Protein AF-0000000075270280 (afdb_homodimer)

Nearest PDB structures (foldseek):
  6ork-assembly2_B  TM=9.869E-01  e=2.351E-04  Oxalobacter formigenes OXCC13
  6ur7-assembly1_A  TM=9.769E-01  e=3.218E-04  Oxalobacter formigenes
  6orc-assembly1_A  TM=9.939E-01  e=1.071E-03  Oxalobacter formigenes OXCC13
  4bwr-assembly1_A  TM=9.747E-01  e=9.156E-04  Escherichia coli CFT073
  6deh-assembly2_B  TM=8.990E-01  e=8.247E-04  Legionella pneumophila subsp. pneumophila str. Philadelphia 1

Secondary structure (DSSP, 8-state):
---HHHHHHHHHHHHHHTSSS---HHHHHHHHHHHHHTT-HHHHHHHHHHHHHTSSS---HHHHHHHHHHHHHTT----S-GGGGSGGGS--TT-/---HHHHHHHHHHHHHHTSSS---HHHHHHHHHHHHHTT-HHHHHHHHHHHHHTSSS---HHHHHHHHHHHHHTT----S-GGGGSGGGS-----

pLDDT: mean 93.05, std 11.51, range [36.03, 98.81]

Radius of gyration: 21.42 Å; Cα contacts (8 Å, |Δi|>4): 307; chains: 2; bounding box: 30×69×43 Å

Structure (mmCIF, N/CA/C/O backbone):
data_AF-0000000075270280-model_v1
#
loop_
_entity.id
_entity.type
_entity.pdbx_description
1 polymer 'HCP-like protein'
#
loop_
_atom_site.group_PDB
_atom_site.id
_atom_site.type_symbol
_atom_site.label_atom_id
_atom_site.label_alt_id
_atom_site.label_comp_id
_atom_site.label_asym_id
_atom_site.label_entity_id
_atom_site.label_seq_id
_atom_site.pdbx_PDB_ins_code
_atom_site.Cartn_x
_atom_site.Cartn_y
_atom_site.Cartn_z
_atom_site.occupancy
_atom_site.B_iso_or_equiv
_atom_site.auth_seq_id
_atom_site.auth_comp_id
_atom_site.auth_asym_id
_atom_site.auth_atom_id
_atom_site.pdbx_PDB_model_num
ATOM 1 N N . ILE A 1 1 ? -8.234 6.09 -7.691 1 62.53 1 ILE A N 1
ATOM 2 C CA . ILE A 1 1 ? -7.586 5.148 -6.789 1 62.53 1 ILE A CA 1
ATOM 3 C C . ILE A 1 1 ? -7.676 3.736 -7.359 1 62.53 1 ILE A C 1
ATOM 5 O O . ILE A 1 1 ? -8.719 3.338 -7.879 1 62.53 1 ILE A O 1
ATOM 9 N N . ASP A 1 2 ? -6.5 3.074 -7.41 1 84.19 2 ASP A N 1
ATOM 10 C CA . ASP A 1 2 ? -6.512 1.683 -7.852 1 84.19 2 ASP A CA 1
ATOM 11 C C . ASP A 1 2 ? -7.219 0.791 -6.832 1 84.19 2 ASP A C 1
ATOM 13 O O . ASP A 1 2 ? -7.848 1.287 -5.895 1 84.19 2 ASP A O 1
ATOM 17 N N . SER A 1 3 ? -7.277 -0.549 -7.004 1 94.31 3 SER A N 1
ATOM 18 C CA . SER A 1 3 ? -7.848 -1.486 -6.043 1 94.31 3 SER A CA 1
ATOM 19 C C . SER A 1 3 ? -6.906 -1.714 -4.867 1 94.31 3 SER A C 1
ATOM 21 O O . SER A 1 3 ? -5.711 -1.423 -4.957 1 94.31 3 SER A O 1
ATOM 23 N N . LEU A 1 4 ? -7.512 -2.102 -3.857 1 96.88 4 LEU A N 1
ATOM 24 C CA . LEU A 1 4 ? -6.703 -2.477 -2.703 1 96.88 4 LEU A CA 1
ATOM 25 C C . LEU A 1 4 ? -5.656 -3.518 -3.088 1 96.88 4 LEU A C 1
ATOM 27 O O . LEU A 1 4 ? -4.492 -3.408 -2.697 1 96.88 4 LEU A O 1
ATOM 31 N N . ALA A 1 5 ? -6.086 -4.43 -3.861 1 97.06 5 ALA A N 1
ATOM 32 C CA . ALA A 1 5 ? -5.184 -5.488 -4.305 1 97.06 5 ALA A CA 1
ATOM 33 C C . ALA A 1 5 ? -4.004 -4.914 -5.082 1 97.06 5 ALA A C 1
ATOM 35 O O . ALA A 1 5 ? -2.867 -5.367 -4.922 1 97.06 5 ALA A O 1
ATOM 36 N N . CYS A 1 6 ? -4.262 -3.979 -5.871 1 95.94 6 CYS A N 1
ATOM 37 C CA . CYS A 1 6 ? -3.203 -3.352 -6.652 1 95.94 6 CYS A CA 1
ATOM 38 C C . CYS A 1 6 ? -2.221 -2.615 -5.75 1 95.94 6 CYS A C 1
ATOM 40 O O . CYS A 1 6 ? -1.008 -2.691 -5.953 1 95.94 6 CYS A O 1
ATOM 42 N N . SER A 1 7 ? -2.723 -1.909 -4.754 1 96.38 7 SER A N 1
ATOM 43 C CA . SER A 1 7 ? -1.863 -1.191 -3.816 1 96.38 7 SER A CA 1
ATOM 44 C C . SER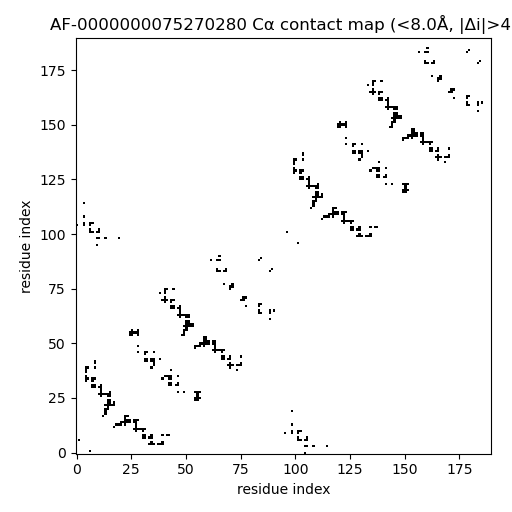 A 1 7 ? -0.991 -2.154 -3.02 1 96.38 7 SER A C 1
ATOM 46 O O . SER A 1 7 ? 0.194 -1.894 -2.801 1 96.38 7 SER A O 1
ATOM 48 N N . ILE A 1 8 ? -1.545 -3.195 -2.635 1 97.38 8 ILE A N 1
ATOM 49 C CA . ILE A 1 8 ? -0.818 -4.203 -1.872 1 97.38 8 ILE A CA 1
ATOM 50 C C . ILE A 1 8 ? 0.251 -4.848 -2.752 1 97.38 8 ILE A C 1
ATOM 52 O O . ILE A 1 8 ? 1.385 -5.055 -2.312 1 97.38 8 ILE A O 1
ATOM 56 N N . TYR A 1 9 ? -0.107 -5.094 -3.959 1 97.75 9 TYR A N 1
ATOM 57 C CA . TYR A 1 9 ? 0.856 -5.668 -4.891 1 97.75 9 TYR A CA 1
ATOM 58 C C . TYR A 1 9 ? 2.049 -4.742 -5.086 1 97.75 9 TYR A C 1
ATOM 60 O O . TYR A 1 9 ? 3.197 -5.191 -5.109 1 97.75 9 TYR A O 1
ATOM 68 N N . GLU A 1 10 ? 1.775 -3.521 -5.168 1 96.5 10 GLU A N 1
ATOM 69 C CA . GLU A 1 10 ? 2.84 -2.537 -5.34 1 96.5 10 GLU A CA 1
ATOM 70 C C . GLU A 1 10 ? 3.791 -2.541 -4.145 1 96.5 10 GLU A C 1
ATOM 72 O O . GLU A 1 10 ? 5.008 -2.439 -4.312 1 96.5 10 GLU A O 1
ATOM 77 N N . LEU A 1 11 ? 3.246 -2.652 -2.998 1 96.69 11 LEU A N 1
ATOM 78 C CA . LEU A 1 11 ? 4.113 -2.762 -1.829 1 96.69 11 LEU A CA 1
ATOM 79 C C . LEU A 1 11 ? 5.055 -3.953 -1.96 1 96.69 11 LEU A C 1
ATOM 81 O O . LEU A 1 11 ? 6.242 -3.85 -1.637 1 96.69 11 LEU A O 1
ATOM 85 N N . GLY A 1 12 ? 4.535 -5.004 -2.428 1 98 12 GLY A N 1
ATOM 86 C CA . GLY A 1 12 ? 5.379 -6.168 -2.654 1 98 12 GLY A CA 1
ATOM 87 C C . GLY A 1 12 ? 6.523 -5.895 -3.613 1 98 12 GLY A C 1
ATOM 88 O O . GLY A 1 12 ? 7.648 -6.348 -3.391 1 98 12 GLY A O 1
ATOM 89 N N . GLU A 1 13 ? 6.242 -5.184 -4.613 1 97.94 13 GLU A N 1
ATOM 90 C CA . GLU A 1 13 ? 7.258 -4.855 -5.609 1 97.94 13 GLU A CA 1
ATOM 91 C C . GLU A 1 13 ? 8.391 -4.035 -4.996 1 97.94 13 GLU A C 1
ATOM 93 O O . GLU A 1 13 ? 9.555 -4.227 -5.336 1 97.94 13 GLU A O 1
ATOM 98 N N . PHE A 1 14 ? 8.078 -3.205 -4.121 1 97.81 14 PHE A N 1
ATOM 99 C CA . PHE A 1 14 ? 9.109 -2.408 -3.467 1 97.81 14 PHE A CA 1
ATOM 100 C C . PHE A 1 14 ? 10.047 -3.295 -2.66 1 97.81 14 PHE A C 1
ATOM 102 O O . PHE A 1 14 ? 11.266 -3.117 -2.699 1 97.81 14 PHE A O 1
ATOM 109 N N . PHE A 1 15 ? 9.516 -4.238 -1.982 1 98.12 15 PHE A N 1
ATOM 110 C CA . PHE A 1 15 ? 10.336 -5.152 -1.2 1 98.12 15 PHE A CA 1
ATOM 111 C C . PHE A 1 15 ? 11.102 -6.105 -2.109 1 98.12 15 PHE A C 1
ATOM 113 O O . PHE A 1 15 ? 12.25 -6.453 -1.827 1 98.12 15 PHE A O 1
ATOM 120 N N . TRP A 1 16 ? 10.445 -6.484 -3.18 1 98.31 16 TRP A N 1
ATOM 121 C CA . TRP A 1 16 ? 11.086 -7.402 -4.117 1 98.31 16 TRP A CA 1
ATOM 122 C C . TRP A 1 16 ? 12.344 -6.781 -4.715 1 98.31 16 TRP A C 1
ATOM 124 O O . TRP A 1 16 ? 13.391 -7.426 -4.777 1 98.31 16 TRP A O 1
ATOM 134 N N . HIS A 1 17 ? 12.242 -5.531 -5.016 1 97.81 17 HIS A N 1
ATOM 135 C CA . HIS A 1 17 ? 13.328 -4.863 -5.738 1 97.81 17 HIS A CA 1
ATOM 136 C C . HIS A 1 17 ? 14.234 -4.094 -4.785 1 97.81 17 HIS A C 1
ATOM 138 O O . HIS A 1 17 ? 15.367 -3.766 -5.133 1 97.81 17 HIS A O 1
ATOM 144 N N . GLY A 1 18 ? 13.695 -3.855 -3.604 1 97.75 18 GLY A N 1
ATOM 145 C CA . GLY A 1 18 ? 14.438 -3.031 -2.668 1 97.75 18 GLY A CA 1
ATOM 146 C C . GLY A 1 18 ? 14.438 -1.559 -3.031 1 97.75 18 GLY A C 1
ATOM 147 O O . GLY A 1 18 ? 15.469 -0.89 -2.947 1 97.75 18 GLY A O 1
ATOM 148 N N . TRP A 1 19 ? 13.344 -1.091 -3.561 1 95.69 19 TRP A N 1
ATOM 149 C CA . TRP A 1 19 ? 13.172 0.318 -3.898 1 95.69 19 TRP A CA 1
ATOM 150 C C . TRP A 1 19 ? 12.633 1.101 -2.705 1 95.69 19 TRP A C 1
ATOM 152 O O . TRP A 1 19 ? 11.508 0.867 -2.258 1 95.69 19 TRP A O 1
ATOM 162 N N . GLU A 1 20 ? 13.305 2.045 -2.104 1 95.12 20 GLU A N 1
ATOM 163 C CA . GLU A 1 20 ? 12.906 2.938 -1.021 1 95.12 20 GLU A CA 1
ATOM 164 C C . GLU A 1 20 ? 12.844 2.197 0.312 1 95.12 20 GLU A C 1
ATOM 166 O O . GLU A 1 20 ? 12.539 2.793 1.347 1 95.12 20 GLU A O 1
ATOM 171 N N . VAL A 1 21 ? 12.953 0.902 0.268 1 96.38 21 VAL A N 1
ATOM 172 C CA . VAL A 1 21 ? 13.039 0.04 1.441 1 96.38 21 VAL A CA 1
ATOM 173 C C . VAL A 1 21 ? 14.109 -1.028 1.222 1 96.38 21 VAL A C 1
ATOM 175 O O . VAL A 1 21 ? 14.484 -1.311 0.083 1 96.38 21 VAL A O 1
ATOM 178 N N . PRO A 1 22 ? 14.711 -1.604 2.344 1 97.44 22 PRO A N 1
ATOM 179 C CA . PRO A 1 22 ? 15.617 -2.732 2.121 1 97.44 22 PRO A CA 1
ATOM 180 C C . PRO A 1 22 ? 14.938 -3.902 1.408 1 97.44 22 PRO A C 1
ATOM 182 O O . PRO A 1 22 ? 13.781 -4.207 1.684 1 97.44 22 PRO A O 1
ATOM 185 N N . LYS A 1 23 ? 15.68 -4.488 0.532 1 98.44 23 LYS A N 1
ATOM 186 C CA . LYS A 1 23 ? 15.164 -5.66 -0.173 1 98.44 23 LYS A CA 1
ATOM 187 C C . LYS A 1 23 ? 14.805 -6.773 0.804 1 98.44 23 LYS A C 1
ATOM 189 O O . LYS A 1 23 ? 15.539 -7.035 1.759 1 98.44 23 LYS A O 1
ATOM 194 N N . SER A 1 24 ? 13.688 -7.328 0.646 1 98.62 24 SER A N 1
ATOM 195 C CA . SER A 1 24 ? 13.219 -8.469 1.423 1 98.62 24 SER A CA 1
ATOM 196 C C . SER A 1 24 ? 12.32 -9.375 0.589 1 98.62 24 SER A C 1
ATOM 198 O O . SER A 1 24 ? 11.141 -9.078 0.4 1 98.62 24 SER A O 1
ATOM 200 N N . VAL A 1 25 ? 12.812 -10.469 0.22 1 98.56 25 VAL A N 1
ATOM 201 C CA . VAL A 1 25 ? 12.07 -11.414 -0.612 1 98.56 25 VAL A CA 1
ATOM 202 C C . VAL A 1 25 ? 10.922 -12.023 0.192 1 98.56 25 VAL A C 1
ATOM 204 O O . VAL A 1 25 ? 9.828 -12.234 -0.336 1 98.56 25 VAL A O 1
ATOM 207 N N . ALA A 1 26 ? 11.18 -12.195 1.389 1 98.31 26 ALA A N 1
ATOM 208 C CA . ALA A 1 26 ? 10.148 -12.758 2.258 1 98.31 26 ALA A CA 1
ATOM 209 C C . ALA A 1 26 ? 8.945 -11.82 2.363 1 98.31 26 ALA A C 1
ATOM 211 O O . ALA A 1 26 ? 7.801 -12.242 2.209 1 98.31 26 ALA A O 1
ATOM 212 N N . MET A 1 27 ? 9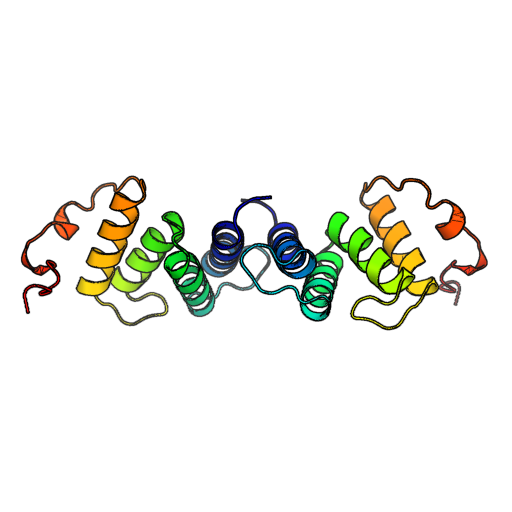.227 -10.578 2.568 1 98.06 27 MET A N 1
ATOM 213 C CA . MET A 1 27 ? 8.141 -9.609 2.666 1 98.06 27 MET A CA 1
ATOM 214 C C . MET A 1 27 ? 7.422 -9.453 1.327 1 98.06 27 MET A C 1
ATOM 216 O O . MET A 1 27 ? 6.195 -9.359 1.282 1 98.06 27 MET A O 1
ATOM 220 N N . ALA A 1 28 ? 8.203 -9.453 0.299 1 98.81 28 ALA A N 1
ATOM 221 C CA . ALA A 1 28 ? 7.613 -9.328 -1.031 1 98.81 28 ALA A CA 1
ATOM 222 C C . ALA A 1 28 ? 6.637 -10.469 -1.31 1 98.81 28 ALA A C 1
ATOM 224 O O . ALA A 1 28 ? 5.504 -10.234 -1.734 1 98.81 28 ALA A O 1
ATOM 225 N N . THR A 1 29 ? 7.062 -11.609 -0.995 1 98.81 29 THR A N 1
ATOM 226 C CA . THR A 1 29 ? 6.242 -12.789 -1.253 1 98.81 29 THR A CA 1
ATOM 227 C C . THR A 1 29 ? 4.977 -12.766 -0.403 1 98.81 29 THR A C 1
ATOM 229 O O . THR A 1 29 ? 3.906 -13.172 -0.863 1 98.81 29 THR A O 1
ATOM 232 N N . TRP A 1 30 ? 5.098 -12.328 0.785 1 98.56 30 TRP A N 1
ATOM 233 C CA . TRP A 1 30 ? 3.928 -12.203 1.648 1 98.56 30 TRP A CA 1
ATOM 234 C C . TRP A 1 30 ? 2.904 -11.25 1.046 1 98.56 30 TRP A C 1
ATOM 236 O O . TRP A 1 30 ? 1.711 -11.555 0.999 1 98.56 30 TRP A O 1
ATOM 246 N N . TYR A 1 31 ? 3.301 -10.117 0.522 1 98.44 31 TYR A N 1
ATOM 247 C CA . TYR A 1 31 ? 2.402 -9.156 -0.108 1 98.44 31 TYR A CA 1
ATOM 248 C C . TYR A 1 31 ? 1.816 -9.727 -1.396 1 98.44 31 TYR A C 1
ATOM 250 O O . TYR A 1 31 ? 0.6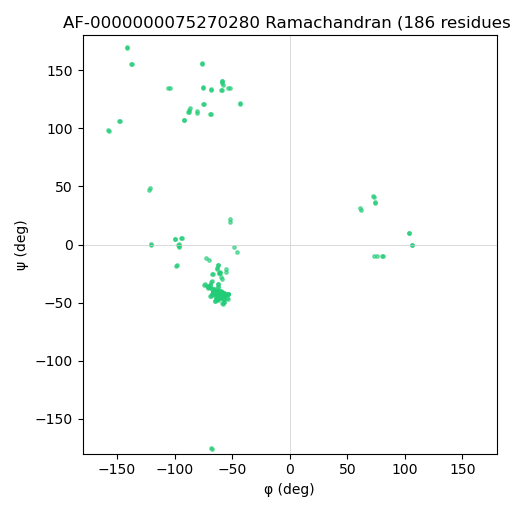36 -9.516 -1.691 1 98.44 31 TYR A O 1
ATOM 258 N N . PHE A 1 32 ? 2.689 -10.391 -2.188 1 98.75 32 PHE A N 1
ATOM 259 C CA . PHE A 1 32 ? 2.184 -11.023 -3.398 1 98.75 32 PHE A CA 1
ATOM 260 C C . PHE A 1 32 ? 1.065 -12.008 -3.07 1 98.75 32 PHE A C 1
ATOM 262 O O . PHE A 1 32 ? 0.059 -12.07 -3.777 1 98.75 32 PHE A O 1
ATOM 269 N N . GLU A 1 33 ? 1.27 -12.766 -2.025 1 98.81 33 GLU A N 1
ATOM 270 C CA . GLU A 1 33 ? 0.252 -13.734 -1.63 1 98.81 33 GLU A CA 1
ATOM 271 C C . GLU A 1 33 ? -1.051 -13.039 -1.244 1 98.81 33 GLU A C 1
ATOM 273 O O . GLU A 1 33 ? -2.131 -13.461 -1.663 1 98.81 33 GLU A O 1
ATOM 278 N N . LEU A 1 34 ? -0.901 -12.047 -0.443 1 98.31 34 LEU A N 1
ATOM 279 C CA . LEU A 1 34 ? -2.076 -11.297 -0.006 1 98.31 34 LEU A CA 1
ATOM 280 C C . LEU A 1 34 ? -2.826 -10.719 -1.2 1 98.31 34 LEU A C 1
ATOM 282 O O . LEU A 1 34 ? -4.039 -10.891 -1.32 1 98.31 34 LEU A O 1
ATOM 286 N N . ALA A 1 35 ? -2.115 -10.031 -2.078 1 98.31 35 ALA A N 1
ATOM 287 C CA . ALA A 1 35 ? -2.73 -9.43 -3.258 1 98.31 35 ALA A CA 1
ATOM 288 C C . ALA A 1 35 ? -3.299 -10.5 -4.188 1 98.31 35 ALA A C 1
ATOM 290 O O . ALA A 1 35 ? -4.344 -10.297 -4.812 1 98.31 35 ALA A O 1
ATOM 291 N N . SER A 1 36 ? -2.586 -11.531 -4.316 1 98.44 36 SER A N 1
ATOM 292 C CA . SER A 1 36 ? -3.062 -12.664 -5.109 1 98.44 36 SER A CA 1
ATOM 293 C C . SER A 1 36 ? -4.398 -13.18 -4.59 1 98.44 36 SER A C 1
ATOM 295 O O . SER A 1 36 ? -5.332 -13.391 -5.367 1 98.44 36 SER A O 1
ATOM 297 N N . ASN A 1 37 ? -4.504 -13.367 -3.293 1 98 37 ASN A N 1
ATOM 298 C CA . ASN A 1 37 ? -5.73 -13.859 -2.67 1 98 37 ASN A CA 1
ATOM 299 C C . ASN A 1 37 ? -6.895 -12.898 -2.891 1 98 37 ASN A C 1
ATOM 301 O O . ASN A 1 37 ? -8.055 -13.312 -2.877 1 98 37 ASN A O 1
ATOM 305 N N . MET A 1 38 ? -6.535 -11.727 -3.242 1 96.69 38 MET A N 1
ATOM 306 C CA . MET A 1 38 ? -7.551 -10.711 -3.508 1 96.69 38 MET A CA 1
ATOM 307 C C . MET A 1 38 ? -7.859 -10.625 -5 1 96.69 38 MET A C 1
ATOM 309 O O . MET A 1 38 ? -8.609 -9.75 -5.434 1 96.69 38 MET A O 1
ATOM 313 N N . GLY A 1 39 ? -7.195 -11.398 -5.828 1 96.25 39 GLY A N 1
ATOM 314 C CA . GLY A 1 39 ? -7.574 -11.539 -7.227 1 96.25 39 GLY A CA 1
ATOM 315 C C . GLY A 1 39 ? -6.68 -10.758 -8.164 1 96.25 39 GLY A C 1
ATOM 316 O O . GLY A 1 39 ? -7.016 -10.57 -9.336 1 96.25 39 GLY A O 1
ATOM 317 N N . ASN A 1 40 ? -5.602 -10.227 -7.707 1 97.81 40 ASN A N 1
ATOM 318 C CA . ASN A 1 40 ? -4.688 -9.477 -8.562 1 97.81 40 ASN A CA 1
ATOM 319 C C . ASN A 1 40 ? -3.873 -10.414 -9.461 1 97.81 40 ASN A C 1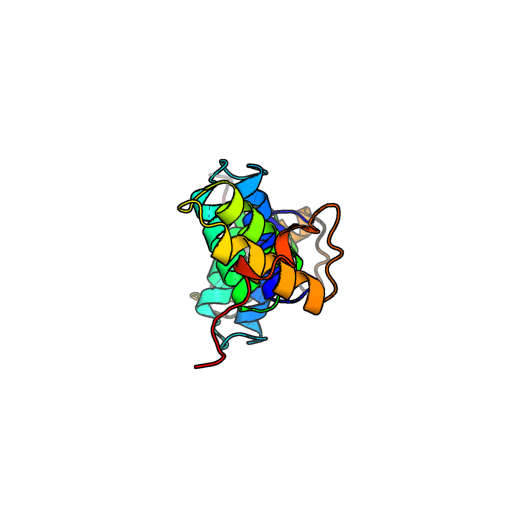
ATOM 321 O O . ASN A 1 40 ? -3.033 -11.172 -8.969 1 97.81 40 ASN A O 1
ATOM 325 N N . PRO A 1 41 ? -3.992 -10.227 -10.719 1 97.56 41 PRO A N 1
ATOM 326 C CA . PRO A 1 41 ? -3.336 -11.203 -11.594 1 97.56 41 PRO A CA 1
ATOM 327 C C . PRO A 1 41 ? -1.82 -11.031 -11.633 1 97.56 41 PRO A C 1
ATOM 329 O O . PRO A 1 41 ? -1.088 -12.016 -11.789 1 97.56 41 PRO A O 1
ATOM 332 N N . ASN A 1 42 ? -1.36 -9.812 -11.547 1 97.19 42 ASN A N 1
ATOM 333 C CA . ASN A 1 42 ? 0.081 -9.602 -11.477 1 97.19 42 ASN A CA 1
ATOM 334 C C . ASN A 1 42 ? 0.685 -10.297 -10.258 1 97.19 42 ASN A C 1
ATOM 336 O O . ASN A 1 42 ? 1.737 -10.93 -10.359 1 97.19 42 ASN A O 1
ATOM 340 N N . ALA A 1 43 ? -0.026 -10.172 -9.195 1 98.38 43 ALA A N 1
ATOM 341 C CA . ALA A 1 43 ? 0.435 -10.812 -7.961 1 98.38 43 ALA A CA 1
ATOM 342 C C . ALA A 1 43 ? 0.418 -12.328 -8.094 1 98.38 43 ALA A C 1
ATOM 344 O O . ALA A 1 43 ? 1.33 -13.008 -7.621 1 98.38 43 ALA A O 1
ATOM 345 N N . MET A 1 44 ? -0.645 -12.844 -8.68 1 98.19 44 MET A N 1
ATOM 346 C CA . MET A 1 44 ? -0.705 -14.281 -8.938 1 98.19 44 MET A CA 1
ATOM 347 C C . MET A 1 44 ? 0.521 -14.75 -9.711 1 98.19 44 MET A C 1
ATOM 349 O O . MET A 1 44 ? 1.152 -15.742 -9.344 1 98.19 44 MET A O 1
ATOM 353 N N . ASN A 1 45 ? 0.83 -14.023 -10.719 1 97.56 45 ASN A N 1
ATOM 354 C CA . ASN A 1 45 ? 1.978 -14.367 -11.547 1 97.56 45 ASN A CA 1
ATOM 355 C C . ASN A 1 45 ? 3.281 -14.312 -10.758 1 97.56 45 ASN A C 1
ATOM 357 O O . ASN A 1 45 ? 4.082 -15.25 -10.805 1 97.56 45 ASN A O 1
ATOM 361 N N . ASP A 1 46 ? 3.496 -13.289 -10.023 1 98.06 46 ASP A N 1
ATOM 362 C CA . ASP A 1 46 ? 4.754 -13.117 -9.297 1 98.06 46 ASP A CA 1
ATOM 363 C C . ASP A 1 46 ? 4.863 -14.109 -8.148 1 98.06 46 ASP A C 1
ATOM 365 O O . ASP A 1 46 ? 5.957 -14.594 -7.836 1 98.06 46 ASP A O 1
ATOM 369 N N . LEU A 1 47 ? 3.752 -14.383 -7.5 1 98.5 47 LEU A N 1
ATOM 370 C CA . LEU A 1 47 ? 3.762 -15.422 -6.477 1 98.5 47 LEU A CA 1
ATOM 371 C C . LEU A 1 47 ? 4.098 -16.781 -7.078 1 98.5 47 LEU A C 1
ATOM 373 O O . LEU A 1 47 ? 4.832 -17.562 -6.477 1 98.5 47 LEU A O 1
ATOM 377 N N . GLY A 1 48 ? 3.494 -17.031 -8.25 1 97.44 48 GLY A N 1
ATOM 378 C CA . GLY A 1 48 ? 3.881 -18.234 -8.961 1 97.44 48 GLY A CA 1
ATOM 379 C C . GLY A 1 48 ? 5.379 -18.328 -9.188 1 97.44 48 GLY A C 1
ATOM 380 O O . GLY A 1 48 ? 5.973 -19.391 -8.984 1 97.44 48 GLY A O 1
ATOM 381 N N . PHE A 1 49 ? 5.922 -17.266 -9.539 1 97.5 49 PHE A N 1
ATOM 382 C CA . PHE A 1 49 ? 7.363 -17.188 -9.742 1 97.5 49 PHE A CA 1
ATOM 383 C C . PHE A 1 49 ? 8.109 -17.516 -8.453 1 97.5 49 PHE A C 1
ATOM 385 O O . PHE A 1 49 ? 9.109 -18.25 -8.484 1 97.5 49 PHE A O 1
ATOM 392 N N . CYS A 1 50 ? 7.645 -17.062 -7.406 1 98.44 50 CYS A N 1
ATOM 393 C CA . CYS A 1 50 ? 8.273 -17.344 -6.121 1 98.44 50 CYS A CA 1
ATOM 394 C C . CYS A 1 50 ? 8.227 -18.828 -5.805 1 98.44 50 CYS A C 1
ATOM 396 O O . CYS A 1 50 ? 9.234 -19.406 -5.387 1 98.44 50 CYS A O 1
ATOM 398 N N . PHE A 1 51 ? 7.137 -19.469 -6.039 1 98.31 51 PHE A N 1
ATOM 399 C CA . PHE A 1 51 ? 7.02 -20.906 -5.809 1 98.31 51 PHE A CA 1
ATOM 400 C C . PHE A 1 51 ? 7.887 -21.688 -6.789 1 98.31 51 PHE A C 1
ATOM 402 O O . PHE A 1 51 ? 8.484 -22.703 -6.426 1 98.31 51 PHE A O 1
ATOM 409 N N . ARG A 1 52 ? 7.918 -21.188 -7.996 1 97.06 52 ARG A N 1
ATOM 410 C CA . ARG A 1 52 ? 8.656 -21.891 -9.047 1 97.06 52 ARG A CA 1
ATOM 411 C C . ARG A 1 52 ? 10.141 -21.969 -8.703 1 97.06 52 ARG A C 1
ATOM 413 O O . ARG A 1 52 ? 10.789 -22.984 -8.961 1 97.06 52 ARG A O 1
ATOM 420 N N . TYR A 1 53 ? 10.586 -20.953 -8.07 1 97.88 53 TYR A N 1
ATOM 421 C CA . TYR A 1 53 ? 12.031 -20.875 -7.887 1 97.88 53 TYR A CA 1
ATOM 422 C C . TYR A 1 53 ? 12.391 -20.844 -6.406 1 97.88 53 TYR A C 1
ATOM 424 O O . TYR A 1 53 ? 13.57 -20.75 -6.047 1 97.88 53 TYR A O 1
ATOM 432 N N . GLY A 1 54 ? 11.469 -20.891 -5.566 1 98.12 54 GLY A N 1
ATOM 433 C CA . GLY A 1 54 ? 11.695 -20.984 -4.133 1 98.12 54 GLY A CA 1
ATOM 434 C C . GLY A 1 54 ? 12.195 -19.688 -3.533 1 98.12 54 GLY A C 1
ATOM 435 O O . GLY A 1 54 ? 13.148 -19.688 -2.754 1 98.12 54 GLY A O 1
ATOM 436 N N . HIS A 1 55 ? 11.68 -18.562 -3.922 1 98.19 55 HIS A N 1
ATOM 437 C CA . HIS A 1 55 ? 12.008 -17.25 -3.367 1 98.19 55 HIS A CA 1
ATOM 438 C C . HIS A 1 55 ? 11.055 -16.875 -2.23 1 98.19 55 HIS A C 1
ATOM 440 O O . HIS A 1 55 ? 9.883 -16.578 -2.467 1 98.19 55 HIS A O 1
ATOM 446 N N . GLY A 1 56 ? 11.43 -16.875 -1.025 1 97.75 56 GLY A N 1
ATOM 447 C CA . GLY A 1 56 ? 10.609 -16.516 0.121 1 97.75 56 GLY A CA 1
ATOM 448 C C . GLY A 1 56 ? 9.688 -17.641 0.566 1 97.75 56 GLY A C 1
ATOM 449 O O . GLY A 1 56 ? 8.992 -17.516 1.576 1 97.75 56 GLY A O 1
ATOM 450 N N . VAL A 1 57 ? 9.664 -18.625 -0.271 1 97.88 57 VAL A N 1
ATOM 451 C CA . VAL A 1 57 ? 8.867 -19.812 0.009 1 97.88 57 VAL A CA 1
ATOM 452 C C . VAL A 1 57 ? 9.617 -21.062 -0.438 1 97.88 57 VAL A C 1
ATOM 454 O O . VAL A 1 57 ? 10.672 -20.969 -1.077 1 97.88 57 VAL A O 1
ATOM 457 N N . THR A 1 58 ? 9.086 -22.203 -0.036 1 97.88 58 THR A N 1
ATOM 458 C CA . THR A 1 58 ? 9.641 -23.453 -0.546 1 97.88 58 THR A CA 1
ATOM 459 C C . THR A 1 58 ? 9.211 -23.688 -1.991 1 97.88 58 THR A C 1
ATOM 461 O O . THR A 1 58 ? 8.055 -23.469 -2.344 1 97.88 58 THR A O 1
ATOM 464 N N . LYS A 1 59 ? 10.188 -24.094 -2.791 1 98.44 59 LYS A N 1
ATOM 465 C CA . LYS A 1 59 ? 9.891 -24.391 -4.188 1 98.44 59 LYS A CA 1
ATOM 466 C C . LYS A 1 59 ? 8.742 -25.391 -4.305 1 98.44 59 LYS A C 1
ATOM 468 O O . LYS A 1 59 ? 8.688 -26.375 -3.562 1 98.44 59 LYS A O 1
ATOM 473 N N . ASP A 1 60 ? 7.836 -25.125 -5.176 1 97.94 60 ASP A N 1
ATOM 474 C CA . ASP A 1 60 ? 6.648 -25.938 -5.398 1 97.94 60 ASP A CA 1
ATOM 475 C C . ASP A 1 60 ? 6.078 -25.703 -6.797 1 97.94 60 ASP A C 1
ATOM 477 O O . ASP A 1 60 ? 5.277 -24.797 -7.004 1 97.94 60 ASP A O 1
ATOM 481 N N . ASP A 1 61 ? 6.41 -26.562 -7.641 1 96.88 61 ASP A N 1
ATOM 482 C CA . ASP A 1 61 ? 6.027 -26.391 -9.039 1 96.88 61 ASP A CA 1
ATOM 483 C C . ASP A 1 61 ? 4.516 -26.531 -9.211 1 96.88 61 ASP A C 1
ATOM 485 O O . ASP A 1 61 ? 3.926 -25.891 -10.078 1 96.88 61 ASP A O 1
ATOM 489 N N . GLN A 1 62 ? 3.908 -27.328 -8.43 1 97.19 62 GLN A N 1
ATOM 490 C CA . GLN A 1 62 ? 2.461 -27.5 -8.516 1 97.19 62 GLN A CA 1
ATOM 491 C C . GLN A 1 62 ? 1.735 -26.203 -8.156 1 97.19 62 GLN A C 1
ATOM 493 O O . GLN A 1 62 ? 0.833 -25.781 -8.883 1 97.19 62 GLN A O 1
ATOM 498 N N . GLN A 1 63 ? 2.152 -25.672 -7.086 1 97.56 63 GLN A N 1
ATOM 499 C CA . GLN A 1 63 ? 1.56 -24.406 -6.676 1 97.56 63 GLN A CA 1
ATOM 500 C C . GLN A 1 63 ? 1.839 -23.312 -7.703 1 97.56 63 GLN A C 1
ATOM 502 O O . GLN A 1 63 ? 0.963 -22.5 -8.008 1 97.56 63 GLN A O 1
ATOM 507 N N . ALA A 1 64 ? 3.027 -23.312 -8.188 1 97.38 64 ALA A N 1
ATOM 508 C CA . ALA A 1 64 ? 3.389 -22.328 -9.203 1 97.38 64 ALA A CA 1
ATOM 509 C C . ALA A 1 64 ? 2.469 -22.422 -10.414 1 97.38 64 ALA A C 1
ATOM 511 O O . ALA A 1 64 ? 1.908 -21.422 -10.859 1 97.38 64 ALA A O 1
ATOM 512 N N . ALA A 1 65 ? 2.311 -23.609 -10.891 1 96.5 65 ALA A N 1
ATOM 513 C CA . ALA A 1 65 ? 1.467 -23.828 -12.062 1 96.5 65 ALA A CA 1
ATOM 514 C C . ALA A 1 65 ? 0.035 -23.375 -11.797 1 96.5 65 ALA A C 1
ATOM 516 O O . ALA A 1 65 ? -0.581 -22.719 -12.641 1 96.5 65 ALA A O 1
ATOM 517 N N . LYS A 1 66 ? -0.484 -23.703 -10.711 1 96.81 66 LYS A N 1
ATOM 518 C CA . LYS A 1 66 ? -1.839 -23.312 -10.336 1 96.81 66 LYS A CA 1
ATOM 519 C C . LYS A 1 66 ? -1.99 -21.797 -10.359 1 96.81 66 LYS A C 1
ATOM 521 O O . LYS A 1 66 ? -2.973 -21.266 -10.883 1 96.81 66 LYS A O 1
ATOM 526 N N . LEU A 1 67 ? -1.018 -21.141 -9.82 1 97.38 67 LEU A N 1
ATOM 527 C CA . LEU A 1 67 ? -1.054 -19.688 -9.742 1 97.38 67 LEU A CA 1
ATOM 528 C C . LEU A 1 67 ? -0.926 -19.062 -11.133 1 97.38 67 LEU A C 1
ATOM 530 O O . LEU A 1 67 ? -1.645 -18.109 -11.461 1 97.38 67 LEU A O 1
ATOM 534 N N . TYR A 1 68 ? -0.023 -19.547 -11.938 1 96.75 68 TYR A N 1
ATOM 535 C CA . TYR A 1 68 ? 0.113 -19.047 -13.305 1 96.75 68 TYR A CA 1
ATOM 536 C C . TYR A 1 68 ? -1.184 -19.234 -14.078 1 96.75 68 TYR A C 1
ATOM 538 O O . TYR A 1 68 ? -1.606 -18.344 -14.812 1 96.75 68 TYR A O 1
ATOM 546 N N . ARG A 1 69 ? -1.802 -20.344 -13.953 1 95.69 69 ARG A N 1
ATOM 547 C CA . ARG A 1 69 ? -3.066 -20.594 -14.633 1 95.69 69 ARG A CA 1
ATOM 548 C C . ARG A 1 69 ? -4.152 -19.641 -14.156 1 95.69 69 ARG A C 1
ATOM 550 O O . ARG A 1 69 ? -4.934 -19.125 -14.953 1 95.69 69 ARG A O 1
ATOM 557 N N . LYS A 1 70 ? -4.211 -19.516 -12.867 1 96.25 70 LYS A N 1
ATOM 558 C CA . LYS A 1 70 ? -5.168 -18.562 -12.312 1 96.25 70 LYS A CA 1
ATOM 559 C C . LYS A 1 70 ? -4.926 -17.156 -12.867 1 96.25 70 LYS A C 1
ATOM 561 O O . LYS A 1 70 ? -5.875 -16.453 -13.203 1 96.25 70 LYS A O 1
ATOM 566 N N . ALA A 1 71 ? -3.668 -16.75 -12.898 1 97.06 71 ALA A N 1
ATOM 567 C CA . ALA A 1 71 ? -3.33 -15.453 -13.461 1 97.06 71 ALA A CA 1
ATOM 568 C C . ALA A 1 71 ? -3.822 -15.328 -14.898 1 97.06 71 ALA A C 1
ATOM 570 O O . ALA A 1 71 ? -4.395 -14.305 -15.281 1 97.06 71 ALA A O 1
ATOM 571 N N . ALA A 1 72 ? -3.652 -16.312 -15.648 1 94.69 72 ALA A N 1
ATOM 572 C CA . ALA A 1 72 ? -4.086 -16.328 -17.047 1 94.69 72 ALA A CA 1
ATOM 573 C C . ALA A 1 72 ? -5.602 -16.188 -17.156 1 94.69 72 ALA A C 1
ATOM 575 O O . ALA A 1 72 ? -6.105 -15.453 -18 1 94.69 72 ALA A O 1
ATOM 576 N N . LYS A 1 73 ? -6.266 -16.906 -16.344 1 94.31 73 LYS A N 1
ATOM 577 C CA . LYS A 1 73 ? -7.727 -16.828 -16.328 1 94.31 73 LYS A CA 1
ATOM 578 C C . LYS A 1 73 ? -8.203 -15.414 -16.016 1 94.31 73 LYS A C 1
ATOM 580 O O . LYS A 1 73 ? -9.266 -15 -16.484 1 94.31 73 LYS A O 1
ATOM 585 N N . HIS A 1 74 ? -7.371 -14.727 -15.297 1 95.62 74 HIS A N 1
ATOM 586 C CA . HIS A 1 74 ? -7.73 -13.367 -14.93 1 95.62 74 HIS A CA 1
ATOM 587 C C . HIS A 1 74 ? -7.16 -12.352 -15.914 1 95.62 74 HIS A C 1
ATOM 589 O O . HIS A 1 74 ? -7.137 -11.156 -15.641 1 95.62 74 HIS A O 1
ATOM 595 N N . GLY A 1 75 ? -6.504 -12.82 -17.047 1 91.25 75 GLY A N 1
ATOM 596 C CA . GLY A 1 75 ? -6.152 -11.953 -18.156 1 91.25 75 GLY A CA 1
ATOM 597 C C . GLY A 1 75 ? -4.664 -11.648 -18.219 1 91.25 75 GLY A C 1
ATOM 598 O O . GLY A 1 75 ? -4.234 -10.82 -19.031 1 91.25 75 GLY A O 1
ATOM 599 N N . PHE A 1 76 ? -4.023 -12.195 -17.297 1 93.44 76 PHE A N 1
ATOM 600 C CA . PHE A 1 76 ? -2.578 -12.008 -17.359 1 93.44 76 PHE A CA 1
ATOM 601 C C . PHE A 1 76 ? -1.994 -12.758 -18.562 1 93.44 76 PHE A C 1
ATOM 603 O O . PHE A 1 76 ? -2.277 -13.938 -18.75 1 93.44 76 PHE A O 1
ATOM 610 N N . SER A 1 77 ? -1.172 -12.102 -19.266 1 89.75 77 SER A N 1
ATOM 611 C CA . SER A 1 77 ? -0.539 -12.734 -20.422 1 89.75 77 SER A CA 1
ATOM 612 C C . SER A 1 77 ? 0.64 -13.602 -20 1 89.75 77 SER A C 1
ATOM 614 O O . SER A 1 77 ? 1.593 -13.109 -19.391 1 89.75 77 SER A O 1
ATOM 616 N N . LEU A 1 78 ? 0.408 -14.883 -20.25 1 82 78 LEU A N 1
ATOM 617 C CA . LEU A 1 78 ? 1.47 -15.828 -19.906 1 82 78 LEU A CA 1
ATOM 618 C C . LEU A 1 78 ? 2.447 -15.969 -21.078 1 82 78 LEU A C 1
ATOM 620 O O . LEU A 1 78 ? 2.031 -16.125 -22.234 1 82 78 LEU A O 1
ATOM 624 N N . GLU A 1 79 ? 3.66 -15.523 -20.844 1 78.38 79 GLU A N 1
ATOM 625 C CA . GLU A 1 79 ? 4.637 -15.797 -21.891 1 78.38 79 GLU A CA 1
ATOM 626 C C . GLU A 1 79 ? 5.578 -16.938 -21.484 1 78.38 79 GLU A C 1
ATOM 628 O O . GLU A 1 79 ? 6.059 -16.969 -20.344 1 78.38 79 GLU A O 1
ATOM 633 N N . ASN A 1 80 ? 5.77 -17.828 -22.438 1 77.38 80 ASN A N 1
ATOM 634 C CA . ASN A 1 80 ? 6.766 -18.891 -22.344 1 77.38 80 ASN A CA 1
ATOM 635 C C . ASN A 1 80 ? 6.484 -19.828 -21.172 1 77.38 80 ASN A C 1
ATOM 637 O O . ASN A 1 80 ? 7.41 -20.359 -20.562 1 77.38 80 ASN A O 1
ATOM 641 N N . ASN A 1 81 ? 5.203 -20.016 -20.781 1 83.69 81 ASN A N 1
ATOM 642 C CA . ASN A 1 81 ? 4.855 -20.891 -19.672 1 83.69 81 ASN A CA 1
ATOM 643 C C . ASN A 1 81 ? 3.904 -22 -20.109 1 83.69 81 ASN A C 1
ATOM 645 O O . ASN A 1 81 ? 2.955 -22.328 -19.391 1 83.69 81 ASN A O 1
ATOM 649 N N . SER A 1 82 ? 4.258 -22.688 -21.234 1 88.38 82 SER A N 1
ATOM 650 C CA . SER A 1 82 ? 3.396 -23.75 -21.734 1 88.38 82 SER A CA 1
ATOM 651 C C . SER A 1 82 ? 3.371 -24.938 -20.766 1 88.38 82 SER A C 1
ATOM 653 O O . SER A 1 82 ? 2.402 -25.703 -20.75 1 88.38 82 SER A O 1
ATOM 655 N N . TRP A 1 83 ? 4.438 -25.016 -20.031 1 92.5 83 TRP A N 1
ATOM 656 C CA . TRP A 1 83 ? 4.578 -26.156 -19.125 1 92.5 83 TRP A CA 1
ATOM 657 C C . TRP A 1 83 ? 3.445 -26.203 -18.109 1 92.5 83 TRP A C 1
ATOM 659 O O . TRP A 1 83 ? 3.102 -27.266 -17.594 1 92.5 83 TRP A O 1
ATOM 669 N N . ILE A 1 84 ? 2.818 -25.109 -17.828 1 93.12 84 ILE A N 1
ATOM 670 C CA . ILE A 1 84 ? 1.846 -25.062 -16.734 1 93.12 84 ILE A CA 1
ATOM 671 C C . ILE A 1 84 ? 0.58 -25.812 -17.141 1 93.12 84 ILE A C 1
ATOM 673 O O . ILE A 1 84 ? -0.26 -26.125 -16.297 1 93.12 84 ILE A O 1
ATOM 677 N N . TRP A 1 85 ? 0.466 -26.156 -18.453 1 91.94 85 TRP A N 1
ATOM 678 C CA . TRP A 1 85 ? -0.74 -26.828 -18.938 1 91.94 85 TRP A CA 1
ATOM 679 C C . TRP A 1 85 ? -0.533 -28.344 -19 1 91.94 85 TRP A C 1
ATOM 681 O O . TRP A 1 85 ? -1.427 -29.078 -19.422 1 91.94 85 TRP A O 1
ATOM 691 N N . ASP A 1 86 ? 0.699 -28.766 -18.609 1 91.94 86 ASP A N 1
ATOM 692 C CA . ASP A 1 86 ? 0.932 -30.203 -18.5 1 91.94 86 ASP A CA 1
ATOM 693 C C . ASP A 1 86 ? -0.035 -30.859 -17.516 1 91.94 86 ASP A C 1
ATOM 695 O O . ASP A 1 86 ? -0.304 -30.297 -16.453 1 91.94 86 ASP A O 1
ATOM 699 N N . SER A 1 87 ? -0.598 -32.031 -17.828 1 91.69 87 SER A N 1
ATOM 700 C CA . SER A 1 87 ? -1.626 -32.719 -17.047 1 91.69 87 SER A CA 1
ATOM 701 C C . SER A 1 87 ? -1.123 -33.062 -15.656 1 91.69 87 SER A C 1
ATOM 703 O O . SER A 1 87 ? -1.919 -33.281 -14.734 1 91.69 87 SER A O 1
ATOM 705 N N . GLN A 1 88 ? 0.13 -33.188 -15.445 1 92.19 88 GLN A N 1
ATOM 706 C CA . GLN A 1 88 ? 0.674 -33.531 -14.133 1 92.19 88 GLN A CA 1
ATOM 707 C C . GLN A 1 88 ? 0.352 -32.438 -13.109 1 92.19 88 GLN A C 1
ATOM 709 O O . GLN A 1 88 ? 0.4 -32.688 -11.898 1 92.19 88 GLN A O 1
ATOM 714 N N . TYR A 1 89 ? 0.042 -31.203 -13.609 1 92.06 89 TYR A N 1
ATOM 715 C CA . TYR A 1 89 ? -0.261 -30.094 -12.703 1 92.06 89 TYR A CA 1
ATOM 716 C C . TYR A 1 89 ? -1.766 -29.891 -12.586 1 92.06 89 TYR A C 1
ATOM 718 O O . TYR A 1 89 ? -2.215 -28.875 -12.031 1 92.06 89 TYR A O 1
ATOM 726 N N . ASP A 1 90 ? -2.539 -30.734 -13.195 1 87.5 90 ASP A N 1
ATOM 727 C CA . ASP A 1 90 ? -3.99 -30.641 -13.047 1 87.5 90 ASP A CA 1
ATOM 728 C C . ASP A 1 90 ? -4.426 -31.016 -11.633 1 87.5 90 ASP A C 1
ATOM 730 O O . ASP A 1 90 ? -3.82 -31.891 -11 1 87.5 90 ASP A O 1
ATOM 734 N N . ASP A 1 91 ? -4.98 -29.953 -10.773 1 71.5 91 ASP A N 1
ATOM 735 C CA . ASP A 1 91 ? -5.539 -30.281 -9.469 1 71.5 91 ASP A CA 1
ATOM 736 C C . ASP A 1 91 ? -6.41 -31.531 -9.539 1 71.5 91 ASP A C 1
ATOM 738 O O . ASP A 1 91 ? -7.078 -31.766 -10.547 1 71.5 91 ASP A O 1
ATOM 742 N N . ASP A 1 92 ? -6.137 -32.531 -8.828 1 55.56 92 ASP A N 1
ATOM 743 C CA . ASP A 1 92 ? -7.125 -33.594 -8.688 1 55.56 92 ASP A CA 1
ATOM 744 C C . ASP A 1 92 ? -8.477 -33.031 -8.258 1 55.56 92 ASP A C 1
ATOM 746 O O . ASP A 1 92 ? -8.898 -33.219 -7.117 1 55.56 92 ASP A O 1
ATOM 750 N N . GLU A 1 93 ? -8.875 -31.953 -8.328 1 50.47 93 GLU A N 1
ATOM 751 C CA . GLU A 1 93 ? -10.25 -31.797 -7.867 1 50.47 93 GLU A CA 1
ATOM 752 C C . GLU A 1 93 ? -11.164 -32.844 -8.484 1 50.47 93 GLU A C 1
ATOM 754 O O . GLU A 1 93 ? -12.391 -32.781 -8.352 1 50.47 93 GLU A O 1
ATOM 759 N N . SER A 1 94 ? -10.867 -33.719 -9.297 1 43.06 94 SER A N 1
ATOM 760 C CA . SER A 1 94 ? -11.914 -34.688 -9.555 1 43.06 94 SER A CA 1
ATOM 761 C C . SER A 1 94 ? -12.398 -35.344 -8.258 1 43.06 94 SER A C 1
ATOM 763 O O . SER A 1 94 ? -13.359 -36.094 -8.266 1 43.06 94 SER A O 1
ATOM 765 N N . GLU A 1 95 ? -11.578 -35.312 -7.152 1 36.12 95 GLU A N 1
ATOM 766 C CA . GLU A 1 95 ? -12.344 -36.031 -6.129 1 36.12 95 GLU A CA 1
ATOM 767 C C . GLU A 1 95 ? -13.383 -35.094 -5.484 1 36.12 95 GLU A C 1
ATOM 769 O O . GLU A 1 95 ? -13.164 -33.906 -5.359 1 36.12 95 GLU A O 1
ATOM 774 N N . ILE B 1 1 ? 5.152 2.359 -11.703 1 62.72 1 ILE B N 1
ATOM 775 C CA . ILE B 1 1 ? 4.906 2.199 -10.273 1 62.72 1 ILE B CA 1
ATOM 776 C C . ILE B 1 1 ? 5.031 3.551 -9.57 1 62.72 1 ILE B C 1
ATOM 778 O O . ILE B 1 1 ? 5.949 4.324 -9.859 1 62.72 1 ILE B O 1
ATOM 782 N N . ASP B 1 2 ? 3.988 3.867 -8.781 1 84.19 2 ASP B N 1
ATOM 783 C CA . ASP B 1 2 ? 4.07 5.098 -7.996 1 84.19 2 ASP B CA 1
ATOM 784 C C . ASP B 1 2 ? 5.129 4.98 -6.902 1 84.19 2 ASP B C 1
ATOM 786 O O . ASP B 1 2 ? 5.926 4.039 -6.898 1 84.19 2 ASP B O 1
ATOM 790 N N . SER B 1 3 ? 5.301 5.977 -5.988 1 94.31 3 SER B N 1
ATOM 791 C CA . SER B 1 3 ? 6.223 5.914 -4.855 1 94.31 3 SER B CA 1
ATOM 792 C C . SER B 1 3 ? 5.664 5.039 -3.738 1 94.31 3 SER B C 1
ATOM 794 O O . SER B 1 3 ? 4.461 4.777 -3.691 1 94.31 3 SER B O 1
ATOM 796 N N . LEU B 1 4 ? 6.555 4.582 -3.02 1 96.88 4 LEU B N 1
ATOM 797 C CA . LEU B 1 4 ? 6.137 3.836 -1.84 1 96.88 4 LEU B CA 1
ATOM 798 C C . LEU B 1 4 ? 5.168 4.656 -0.992 1 96.88 4 LEU B C 1
ATOM 800 O O . LEU B 1 4 ? 4.148 4.137 -0.532 1 96.88 4 LEU B O 1
ATOM 804 N N . ALA B 1 5 ? 5.488 5.883 -0.856 1 97.12 5 ALA B N 1
ATOM 805 C CA . ALA B 1 5 ? 4.645 6.773 -0.068 1 97.12 5 ALA B CA 1
ATOM 806 C C . ALA B 1 5 ? 3.234 6.852 -0.65 1 97.12 5 ALA B C 1
ATOM 808 O O . ALA B 1 5 ? 2.25 6.871 0.092 1 97.12 5 ALA B O 1
ATOM 809 N N . CYS B 1 6 ? 3.156 6.891 -1.899 1 95.94 6 CYS B N 1
ATOM 810 C CA . CYS B 1 6 ? 1.855 6.957 -2.557 1 95.94 6 CYS B CA 1
ATOM 811 C C . CYS B 1 6 ? 1.063 5.672 -2.33 1 95.94 6 CYS B C 1
ATOM 813 O O . CYS B 1 6 ? -0.141 5.719 -2.074 1 95.94 6 CYS B O 1
ATOM 815 N N . SER B 1 7 ? 1.721 4.531 -2.422 1 96.44 7 SER B N 1
ATOM 816 C CA . SER B 1 7 ? 1.059 3.252 -2.191 1 96.44 7 SER B CA 1
ATOM 817 C C . SER B 1 7 ? 0.56 3.139 -0.754 1 96.44 7 SER B C 1
ATOM 819 O O . SER B 1 7 ? -0.549 2.656 -0.512 1 96.44 7 SER B O 1
ATOM 821 N N . ILE B 1 8 ? 1.322 3.572 0.128 1 97.38 8 ILE B N 1
ATOM 822 C CA . ILE B 1 8 ? 0.958 3.535 1.54 1 97.38 8 ILE B CA 1
ATOM 823 C C . ILE B 1 8 ? -0.215 4.477 1.796 1 97.38 8 ILE B C 1
ATOM 825 O O . ILE B 1 8 ? -1.155 4.125 2.514 1 97.38 8 ILE B O 1
ATOM 829 N N . TYR B 1 9 ? -0.166 5.602 1.18 1 97.75 9 TYR B N 1
ATOM 830 C CA . TYR B 1 9 ? -1.261 6.555 1.327 1 97.75 9 TYR B CA 1
ATOM 831 C C . TYR B 1 9 ? -2.57 5.965 0.823 1 97.75 9 TYR B C 1
ATOM 833 O O . TYR B 1 9 ? -3.615 6.117 1.46 1 97.75 9 TYR B O 1
ATOM 841 N N . GLU B 1 10 ? -2.486 5.297 -0.231 1 96.5 10 GLU B N 1
ATOM 842 C CA . GLU B 1 10 ? -3.676 4.668 -0.8 1 96.5 10 GLU B CA 1
ATOM 843 C C . GLU B 1 10 ? -4.266 3.637 0.155 1 96.5 10 GLU B C 1
ATOM 845 O O . GLU B 1 10 ? -5.484 3.545 0.303 1 96.5 10 GLU B O 1
ATOM 850 N N . LEU B 1 11 ? -3.42 2.893 0.765 1 96.62 11 LEU B N 1
ATOM 851 C CA . LEU B 1 11 ? -3.922 1.956 1.765 1 96.62 11 LEU B CA 1
ATOM 852 C C . LEU B 1 11 ? -4.707 2.688 2.85 1 96.62 11 LEU B C 1
ATOM 854 O O . LEU B 1 11 ? -5.762 2.223 3.277 1 96.62 11 LEU B O 1
ATOM 858 N N . GLY B 1 12 ? -4.211 3.775 3.248 1 98.06 12 GLY B N 1
ATOM 859 C CA . GLY B 1 12 ? -4.926 4.574 4.227 1 98.06 12 GLY B CA 1
ATOM 860 C C . GLY B 1 12 ? -6.309 4.988 3.76 1 98.06 12 GLY B C 1
ATOM 861 O O . GLY B 1 12 ? -7.27 4.957 4.535 1 98.06 12 GLY B O 1
ATOM 862 N N . GLU B 1 13 ? -6.398 5.34 2.551 1 97.94 13 GLU B N 1
ATOM 863 C CA . GLU B 1 13 ? -7.676 5.762 1.982 1 97.94 13 GLU B CA 1
ATOM 864 C C . GLU B 1 13 ? -8.695 4.629 2.018 1 97.94 13 GLU B C 1
ATOM 866 O O . GLU B 1 13 ? -9.875 4.859 2.277 1 97.94 13 GLU B O 1
ATOM 871 N N . PHE B 1 14 ? -8.258 3.479 1.813 1 97.75 14 PHE B N 1
ATOM 872 C CA . PHE B 1 14 ? -9.172 2.344 1.862 1 97.75 14 PHE B CA 1
ATOM 873 C C . PHE B 1 14 ? -9.742 2.164 3.266 1 97.75 14 PHE B C 1
ATOM 875 O O . PHE B 1 14 ? -10.938 1.93 3.43 1 97.75 14 PHE B O 1
ATOM 882 N N . PHE B 1 15 ? -8.938 2.303 4.242 1 98.12 15 PHE B N 1
ATOM 883 C CA . PHE B 1 15 ? -9.391 2.178 5.621 1 98.12 15 PHE B CA 1
ATOM 884 C C . PHE B 1 15 ? -10.25 3.375 6.016 1 98.12 15 PHE B C 1
ATOM 886 O O . PHE B 1 15 ? -11.219 3.232 6.758 1 98.12 15 PHE B O 1
ATOM 893 N N . TRP B 1 16 ? -9.867 4.523 5.504 1 98.31 16 TRP B N 1
ATOM 894 C CA . TRP B 1 16 ? -10.609 5.738 5.824 1 98.31 16 TRP B CA 1
ATOM 895 C C . TRP B 1 16 ? -12.047 5.641 5.332 1 98.31 16 TRP B C 1
ATOM 897 O O . TRP B 1 16 ? -12.984 5.961 6.066 1 98.31 16 TRP B O 1
ATOM 907 N N . HIS B 1 17 ? -12.195 5.086 4.18 1 97.81 17 HIS B N 1
ATOM 908 C CA . HIS B 1 17 ? -13.508 5.078 3.535 1 97.81 17 HIS B CA 1
ATOM 909 C C . HIS B 1 17 ? -14.219 3.746 3.748 1 97.81 17 HIS B C 1
ATOM 911 O O . HIS B 1 17 ? -15.438 3.654 3.592 1 97.81 17 HIS B O 1
ATOM 917 N N . GLY B 1 18 ? -13.414 2.766 4.109 1 97.75 18 GLY B N 1
ATOM 918 C CA . GLY B 1 18 ? -13.977 1.432 4.227 1 97.75 18 GLY B CA 1
ATOM 919 C C . GLY B 1 18 ? -14.258 0.779 2.887 1 97.75 18 GLY B C 1
ATOM 920 O O . GLY B 1 18 ? -15.305 0.15 2.701 1 97.75 18 GLY B O 1
ATOM 921 N N . TRP B 1 19 ? -13.414 1.021 1.928 1 95.75 19 TRP B N 1
ATOM 922 C CA . TRP B 1 19 ? -13.516 0.416 0.604 1 95.75 19 TRP B CA 1
ATOM 923 C C . TRP B 1 19 ? -12.781 -0.921 0.561 1 95.75 19 TRP B C 1
ATOM 925 O O . TRP B 1 19 ? -11.555 -0.969 0.689 1 95.75 19 TRP B O 1
ATOM 935 N N . GLU B 1 20 ? -13.383 -2.064 0.396 1 95.25 20 GLU B N 1
ATOM 936 C CA . GLU B 1 20 ? -12.82 -3.404 0.242 1 95.25 20 GLU B CA 1
ATOM 937 C C . GLU B 1 20 ? -12.32 -3.949 1.575 1 95.25 20 GLU B C 1
ATOM 939 O O . GLU B 1 20 ? -11.828 -5.078 1.646 1 95.25 20 GLU B O 1
ATOM 944 N N . VAL B 1 21 ? -12.281 -3.109 2.566 1 96.38 21 VAL B N 1
ATOM 945 C CA . VAL B 1 21 ? -11.938 -3.473 3.938 1 96.38 21 VAL B CA 1
ATOM 946 C C . VAL B 1 21 ? -12.875 -2.766 4.91 1 96.38 21 VAL B C 1
ATOM 948 O O . VAL B 1 21 ? -13.508 -1.765 4.559 1 96.38 21 VAL B O 1
ATOM 951 N N . PRO B 1 22 ? -13.07 -3.334 6.156 1 97.44 22 PRO B N 1
ATOM 952 C CA . PRO B 1 22 ? -13.852 -2.568 7.129 1 97.44 22 PRO B CA 1
ATOM 953 C C . PRO B 1 22 ? -13.25 -1.198 7.426 1 97.44 22 PRO B C 1
ATOM 955 O O . PRO B 1 22 ? -12.023 -1.065 7.512 1 97.44 22 PRO B O 1
ATOM 958 N N . LYS B 1 23 ? -14.125 -0.259 7.559 1 98.38 23 LYS B N 1
ATOM 959 C CA . LYS B 1 23 ? -13.672 1.086 7.902 1 98.38 23 LYS B CA 1
ATOM 960 C C . LYS B 1 23 ? -12.914 1.092 9.227 1 98.38 23 LYS B C 1
ATOM 962 O O . LYS B 1 23 ? -13.336 0.436 10.188 1 98.38 23 LYS B O 1
ATOM 967 N N . SER B 1 24 ? -11.82 1.717 9.273 1 98.56 24 SER B N 1
ATOM 968 C CA . SER B 1 24 ? -11.023 1.908 10.477 1 98.56 24 SER B CA 1
ATOM 969 C C . SER B 1 24 ? -10.266 3.232 10.43 1 98.56 24 SER B C 1
ATOM 971 O O . SER B 1 24 ? -9.219 3.336 9.789 1 98.56 24 SER B O 1
ATOM 973 N N . VAL B 1 25 ? -10.695 4.152 11.172 1 98.56 25 VAL B N 1
ATOM 974 C CA . VAL B 1 25 ? -10.094 5.48 11.195 1 98.56 25 VAL B CA 1
ATOM 975 C C . VAL B 1 25 ? -8.703 5.406 11.828 1 98.56 25 VAL B C 1
ATOM 977 O O . VAL B 1 25 ? -7.773 6.082 11.391 1 98.56 25 VAL B O 1
ATOM 980 N N . ALA B 1 26 ? -8.609 4.566 12.742 1 98.31 26 ALA B N 1
ATOM 981 C CA . ALA B 1 26 ? -7.32 4.395 13.414 1 98.31 26 ALA B CA 1
ATOM 982 C C . ALA B 1 26 ? -6.262 3.875 12.438 1 98.31 26 ALA B C 1
ATOM 984 O O . ALA B 1 26 ? -5.156 4.41 12.375 1 98.31 26 ALA B O 1
ATOM 985 N N . MET B 1 27 ? -6.637 2.889 11.695 1 98.06 27 MET B N 1
ATOM 986 C CA . MET B 1 27 ? -5.699 2.338 10.719 1 98.06 27 MET B CA 1
ATOM 987 C C . MET B 1 27 ? -5.391 3.355 9.625 1 98.06 27 MET B C 1
ATOM 989 O O . MET B 1 27 ? -4.242 3.486 9.195 1 98.06 27 MET B O 1
ATOM 993 N N . ALA B 1 28 ? -6.414 4.043 9.219 1 98.81 28 ALA B N 1
ATOM 994 C CA . ALA B 1 28 ? -6.223 5.051 8.18 1 98.81 28 ALA B CA 1
ATOM 995 C C . ALA B 1 28 ? -5.223 6.113 8.633 1 98.81 28 ALA B C 1
ATOM 997 O O . ALA B 1 28 ? -4.281 6.438 7.898 1 98.81 28 ALA B O 1
ATOM 998 N N . THR B 1 29 ? -5.395 6.551 9.797 1 98.81 29 THR B N 1
ATOM 999 C CA . THR B 1 29 ? -4.535 7.598 10.328 1 98.81 29 THR B CA 1
ATOM 1000 C C . THR B 1 29 ? -3.098 7.102 10.477 1 98.81 29 THR B C 1
ATOM 1002 O O . THR B 1 29 ? -2.148 7.848 10.227 1 98.81 29 THR B O 1
ATOM 1005 N N . TRP B 1 30 ? -2.955 5.895 10.867 1 98.56 30 TRP B N 1
ATOM 1006 C CA . TRP B 1 30 ? -1.622 5.309 10.977 1 98.56 30 TRP B CA 1
ATOM 1007 C C . TRP B 1 30 ? -0.929 5.293 9.617 1 98.56 30 TRP B C 1
ATOM 1009 O O . TRP B 1 30 ? 0.238 5.676 9.5 1 98.56 30 TRP B O 1
ATOM 1019 N N . TYR B 1 31 ? -1.587 4.926 8.547 1 98.44 31 TYR B N 1
ATOM 1020 C CA . TYR B 1 31 ? -1.018 4.914 7.203 1 98.44 31 TYR B CA 1
ATOM 1021 C C . TYR B 1 31 ? -0.73 6.328 6.719 1 98.44 31 TYR B C 1
ATOM 1023 O O . TYR B 1 31 ? 0.294 6.578 6.078 1 98.44 31 TYR B O 1
ATOM 1031 N N . PHE B 1 32 ? -1.692 7.246 7 1 98.75 32 PHE B N 1
ATOM 1032 C CA . PHE B 1 32 ? -1.451 8.633 6.641 1 98.75 32 PHE B CA 1
ATOM 1033 C C . PHE B 1 32 ? -0.17 9.148 7.289 1 98.75 32 PHE B C 1
ATOM 1035 O O . PHE B 1 32 ? 0.612 9.859 6.652 1 98.75 32 PHE B O 1
ATOM 1042 N N . GLU B 1 33 ? 0.011 8.805 8.531 1 98.81 33 GLU B N 1
ATOM 1043 C CA . GLU B 1 33 ? 1.212 9.25 9.234 1 98.81 33 GLU B CA 1
ATOM 1044 C C . GLU B 1 33 ? 2.471 8.68 8.586 1 98.81 33 GLU B C 1
ATOM 1046 O O . GLU B 1 33 ? 3.445 9.406 8.375 1 98.81 33 GLU B O 1
ATOM 1051 N N . LEU B 1 34 ? 2.414 7.422 8.336 1 98.31 34 LEU B N 1
ATOM 1052 C CA . LEU B 1 34 ? 3.559 6.77 7.711 1 98.31 34 LEU B CA 1
ATOM 1053 C C . LEU B 1 34 ? 3.883 7.41 6.367 1 98.31 34 LEU B C 1
ATOM 1055 O O . LEU B 1 34 ? 5.031 7.77 6.105 1 98.31 34 LEU B O 1
ATOM 1059 N N . ALA B 1 35 ? 2.881 7.562 5.52 1 98.38 35 ALA B N 1
ATOM 1060 C CA . ALA B 1 35 ? 3.078 8.164 4.199 1 98.38 35 ALA B CA 1
ATOM 1061 C C . ALA B 1 35 ? 3.506 9.617 4.32 1 98.38 35 ALA B C 1
ATOM 1063 O O . ALA B 1 35 ? 4.312 10.109 3.523 1 98.38 35 ALA B O 1
ATOM 1064 N N . SER B 1 36 ? 2.926 10.281 5.23 1 98.5 36 SER B N 1
ATOM 1065 C CA . SER B 1 36 ? 3.311 11.664 5.5 1 98.5 36 SER B CA 1
ATOM 1066 C C . SER B 1 36 ? 4.793 11.766 5.844 1 98.5 36 SER B C 1
ATOM 1068 O O . SER B 1 36 ? 5.5 12.617 5.301 1 98.5 36 SER B O 1
ATOM 1070 N N . ASN B 1 37 ? 5.262 10.906 6.719 1 98 37 ASN B N 1
ATOM 1071 C CA . ASN B 1 37 ? 6.66 10.898 7.137 1 98 37 ASN B CA 1
ATOM 1072 C C . ASN B 1 37 ? 7.594 10.609 5.961 1 98 37 ASN B C 1
ATOM 1074 O O . ASN B 1 37 ? 8.758 11.008 5.977 1 98 37 ASN B O 1
ATOM 1078 N N . MET B 1 38 ? 7.012 10.086 4.953 1 96.75 38 MET B N 1
ATOM 1079 C CA . MET B 1 38 ? 7.785 9.773 3.754 1 96.75 38 MET B CA 1
ATOM 1080 C C . MET B 1 38 ? 7.672 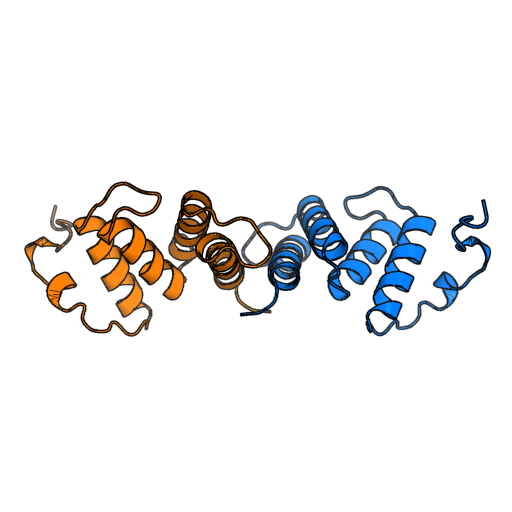10.898 2.73 1 96.75 38 MET B C 1
ATOM 1082 O O . MET B 1 38 ? 8.172 10.781 1.612 1 96.75 38 MET B O 1
ATOM 1086 N N . GLY B 1 39 ? 6.906 11.945 3 1 96.31 39 GLY B N 1
ATOM 1087 C CA . GLY B 1 39 ? 6.914 13.148 2.182 1 96.31 39 GLY B CA 1
ATOM 1088 C C . GLY B 1 39 ? 5.707 13.25 1.266 1 96.31 39 GLY B C 1
ATOM 1089 O O . GLY B 1 39 ? 5.695 14.07 0.341 1 96.31 39 GLY B O 1
ATOM 1090 N N . ASN B 1 40 ? 4.738 12.43 1.421 1 97.81 40 ASN B N 1
ATOM 1091 C CA . ASN B 1 40 ? 3.539 12.492 0.592 1 97.81 40 ASN B CA 1
ATOM 1092 C C . ASN B 1 40 ? 2.639 13.656 0.991 1 97.81 40 ASN B C 1
ATOM 1094 O O . ASN B 1 40 ? 2.064 13.656 2.08 1 97.81 40 ASN B O 1
ATOM 1098 N N . PRO B 1 41 ? 2.396 14.523 0.085 1 97.56 41 PRO B N 1
ATOM 1099 C CA . PRO B 1 41 ? 1.661 15.719 0.492 1 97.56 41 PRO B CA 1
ATOM 1100 C C . PRO B 1 41 ? 0.179 15.445 0.74 1 97.56 41 PRO B C 1
ATOM 1102 O O . PRO B 1 41 ? -0.436 16.094 1.593 1 97.56 41 PRO B O 1
ATOM 1105 N N . ASN B 1 42 ? -0.395 14.547 -0.012 1 97.25 42 ASN B N 1
ATOM 1106 C CA . ASN B 1 42 ? -1.778 14.172 0.257 1 97.25 42 ASN B CA 1
ATOM 1107 C C . ASN B 1 42 ? -1.941 13.602 1.664 1 97.25 42 ASN B C 1
ATOM 1109 O O . ASN B 1 42 ? -2.895 13.945 2.367 1 97.25 42 ASN B O 1
ATOM 1113 N N . ALA B 1 43 ? -0.991 12.805 1.997 1 98.38 43 ALA B N 1
ATOM 1114 C CA . ALA B 1 43 ? -1.021 12.211 3.332 1 98.38 43 ALA B CA 1
ATOM 1115 C C . ALA B 1 43 ? -0.847 13.273 4.41 1 98.38 43 ALA B C 1
ATOM 1117 O O . ALA B 1 43 ? -1.505 13.227 5.453 1 98.38 43 ALA B O 1
ATOM 1118 N N . MET B 1 44 ? 0.072 14.188 4.176 1 98.25 44 MET B N 1
ATOM 1119 C CA . MET B 1 44 ? 0.245 15.297 5.109 1 98.25 44 MET B CA 1
ATOM 1120 C C . MET B 1 44 ? -1.073 16.031 5.336 1 98.25 44 MET B C 1
ATOM 1122 O O . MET B 1 44 ? -1.453 16.297 6.477 1 98.25 44 MET B O 1
ATOM 1126 N N . ASN B 1 45 ? -1.731 16.297 4.266 1 97.62 45 ASN B N 1
ATOM 1127 C CA . ASN B 1 45 ? -3.006 17 4.348 1 97.62 45 ASN B CA 1
ATOM 1128 C C . ASN B 1 45 ? -4.047 16.188 5.113 1 97.62 45 ASN B C 1
ATOM 1130 O O . ASN B 1 45 ? -4.711 16.719 6.012 1 97.62 45 ASN B O 1
ATOM 1134 N N . ASP B 1 46 ? -4.188 14.961 4.828 1 98.06 46 ASP B N 1
ATOM 1135 C CA . ASP B 1 46 ? -5.219 14.148 5.457 1 98.06 46 ASP B CA 1
ATOM 1136 C C . ASP B 1 46 ? -4.891 13.883 6.926 1 98.06 46 ASP B C 1
ATOM 1138 O O . ASP B 1 46 ? -5.793 13.805 7.766 1 98.06 46 ASP B O 1
ATOM 1142 N N . LEU B 1 47 ? -3.623 13.688 7.215 1 98.56 47 LEU B N 1
ATOM 1143 C CA . LEU B 1 47 ? -3.227 13.562 8.609 1 98.56 47 LEU B CA 1
ATOM 1144 C C . LEU B 1 47 ? -3.539 14.836 9.383 1 98.56 47 LEU B C 1
ATOM 1146 O O . LEU B 1 47 ? -3.98 14.781 10.531 1 98.56 47 LEU B O 1
ATOM 1150 N N . GLY B 1 48 ? -3.24 15.969 8.719 1 97.44 48 GLY B N 1
ATOM 1151 C CA . GLY B 1 48 ? -3.648 17.219 9.32 1 97.44 48 GLY B CA 1
ATOM 1152 C C . GLY B 1 48 ? -5.125 17.266 9.664 1 97.44 48 GLY B C 1
ATOM 1153 O O . GLY B 1 48 ? -5.508 17.703 10.75 1 97.44 48 GLY B O 1
ATOM 1154 N N . PHE B 1 49 ? -5.871 16.781 8.781 1 97.56 49 PHE B N 1
ATOM 1155 C CA . PHE B 1 49 ? -7.312 16.703 8.984 1 97.56 49 PHE B CA 1
ATOM 1156 C C . PHE B 1 49 ? -7.641 15.836 10.195 1 97.56 49 PHE B C 1
ATOM 1158 O O . PHE B 1 49 ? -8.508 16.188 11 1 97.56 49 PHE B O 1
ATOM 1165 N N . CYS B 1 50 ? -6.973 14.812 10.328 1 98.44 50 CYS B N 1
ATOM 1166 C CA . CYS B 1 50 ? -7.195 13.922 11.469 1 98.44 50 CYS B CA 1
ATOM 1167 C C . CYS B 1 50 ? -6.887 14.633 12.781 1 98.44 50 CYS B C 1
ATOM 1169 O O . CYS B 1 50 ? -7.664 14.547 13.734 1 98.44 50 CYS B O 1
ATOM 1171 N N . PHE B 1 51 ? -5.82 15.352 12.844 1 98.31 51 PHE B N 1
ATOM 1172 C CA . PHE B 1 51 ? -5.461 16.094 14.047 1 98.31 51 PHE B CA 1
ATOM 1173 C C . PHE B 1 51 ? -6.453 17.234 14.289 1 98.31 51 PHE B C 1
ATOM 1175 O O . PHE B 1 51 ? -6.797 17.516 15.438 1 98.31 51 PHE B O 1
ATOM 1182 N N . ARG B 1 52 ? -6.875 17.844 13.219 1 97.06 52 ARG B N 1
ATOM 1183 C CA . ARG B 1 52 ? -7.773 18.984 13.328 1 97.06 52 ARG B CA 1
ATOM 1184 C C . ARG B 1 52 ? -9.094 18.578 13.977 1 97.06 52 ARG B C 1
ATOM 1186 O O . ARG B 1 52 ? -9.656 19.344 14.773 1 97.06 52 ARG B O 1
ATOM 1193 N N . TYR B 1 53 ? -9.469 17.406 13.695 1 97.81 53 TYR B N 1
ATOM 1194 C CA . TYR B 1 53 ? -10.812 17.016 14.117 1 97.81 53 TYR B CA 1
ATOM 1195 C C . TYR B 1 53 ? -10.766 15.82 15.055 1 97.81 53 TYR B C 1
ATOM 1197 O O . TYR B 1 53 ? -11.805 15.344 15.516 1 97.81 53 TYR B O 1
ATOM 1205 N N . GLY B 1 54 ? -9.656 15.328 15.344 1 98.12 54 GLY B N 1
ATOM 1206 C CA . GLY B 1 54 ? -9.484 14.258 16.312 1 98.12 54 GLY B CA 1
ATOM 1207 C C . GLY B 1 54 ? -9.969 12.914 15.812 1 98.12 54 GLY B C 1
ATOM 1208 O O . GLY B 1 54 ? -10.664 12.188 16.531 1 98.12 54 GLY B O 1
ATOM 1209 N N . HIS B 1 55 ? -9.719 12.57 14.594 1 98.12 55 HIS B N 1
ATOM 1210 C CA . HIS B 1 55 ? -10.039 11.273 14.016 1 98.12 55 HIS B CA 1
ATOM 1211 C C . HIS B 1 55 ? -8.883 10.297 14.156 1 98.12 55 HIS B C 1
ATOM 1213 O O . HIS B 1 55 ? -7.855 10.445 13.484 1 98.12 55 HIS B O 1
ATOM 1219 N N . GLY B 1 56 ? -8.914 9.336 14.969 1 97.69 56 GLY B N 1
ATOM 1220 C CA . GLY B 1 56 ? -7.871 8.344 15.148 1 97.69 56 GLY B CA 1
ATOM 1221 C C . GLY B 1 56 ? -6.727 8.828 16.031 1 97.69 56 GLY B C 1
ATOM 1222 O O . GLY B 1 56 ? -5.809 8.07 16.328 1 97.69 56 GLY B O 1
ATOM 1223 N N . VAL B 1 57 ? -6.812 10.094 16.281 1 97.81 57 VAL B N 1
ATOM 1224 C CA . VAL B 1 57 ? -5.824 10.734 17.141 1 97.81 57 VAL B CA 1
ATOM 1225 C C . VAL B 1 57 ? -6.508 11.773 18.031 1 97.81 57 VAL B C 1
ATOM 1227 O O . VAL B 1 57 ? -7.695 12.062 17.859 1 97.81 57 VAL B O 1
ATOM 1230 N N . THR B 1 58 ? -5.738 12.258 19 1 97.88 58 THR B N 1
ATOM 1231 C CA . THR B 1 58 ? -6.254 13.367 19.797 1 97.88 58 THR B CA 1
ATOM 1232 C C . THR B 1 58 ? -6.199 14.672 19.016 1 97.88 58 THR B C 1
ATOM 1234 O O . THR B 1 58 ? -5.211 14.953 18.328 1 97.88 58 THR B O 1
ATOM 1237 N N . LYS B 1 59 ? -7.309 15.406 19.094 1 98.44 59 LYS B N 1
ATOM 1238 C CA . LYS B 1 59 ? -7.355 16.703 18.422 1 98.44 59 LYS B CA 1
ATOM 1239 C C . LYS B 1 59 ? -6.164 17.562 18.812 1 98.44 59 LYS B C 1
ATOM 1241 O O . LYS B 1 59 ? -5.797 17.641 19.984 1 98.44 59 LYS B O 1
ATOM 1246 N N . ASP B 1 60 ? -5.551 18.172 17.859 1 97.94 60 ASP B N 1
ATOM 1247 C CA . ASP B 1 60 ? -4.375 19.016 18.047 1 97.94 60 ASP B CA 1
ATOM 1248 C C . ASP B 1 60 ? -4.227 20.016 16.891 1 97.94 60 ASP B C 1
ATOM 1250 O O . ASP B 1 60 ? -3.625 19.703 15.859 1 97.94 60 ASP B O 1
ATOM 1254 N N . ASP B 1 61 ? -4.664 21.141 17.125 1 96.88 61 ASP B N 1
ATOM 1255 C CA . ASP B 1 61 ? -4.688 22.156 16.062 1 96.88 61 ASP B CA 1
ATOM 1256 C C . ASP B 1 61 ? -3.273 22.578 15.672 1 96.88 61 ASP B C 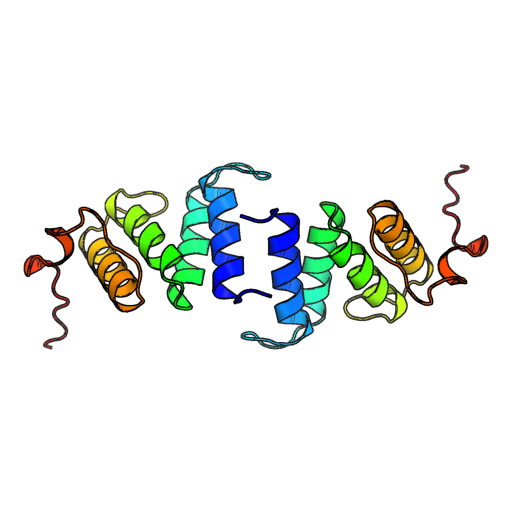1
ATOM 1258 O O . ASP B 1 61 ? -3.02 22.906 14.516 1 96.88 61 ASP B O 1
ATOM 1262 N N . GLN B 1 62 ? -2.367 22.562 16.578 1 97.25 62 GLN B N 1
ATOM 1263 C CA . GLN B 1 62 ? -0.985 22.922 16.281 1 97.25 62 GLN B CA 1
ATOM 1264 C C . GLN B 1 62 ? -0.359 21.922 15.312 1 97.25 62 GLN B C 1
ATOM 1266 O O . GLN B 1 62 ? 0.258 22.312 14.32 1 97.25 62 GLN B O 1
ATOM 1271 N N . GLN B 1 63 ? -0.551 20.719 15.648 1 97.56 63 GLN B N 1
ATOM 1272 C CA . GLN B 1 63 ? -0.035 19.672 14.758 1 97.56 63 GLN B CA 1
ATOM 1273 C C . GLN B 1 63 ? -0.714 19.734 13.391 1 97.56 63 GLN B C 1
ATOM 1275 O O . GLN B 1 63 ? -0.06 19.562 12.359 1 97.56 63 GLN B O 1
ATOM 1280 N N . ALA B 1 64 ? -1.981 19.938 13.43 1 97.38 64 ALA B N 1
ATOM 1281 C CA . ALA B 1 64 ? -2.721 20.047 12.18 1 97.38 64 ALA B CA 1
ATOM 1282 C C . ALA B 1 64 ? -2.152 21.156 11.297 1 97.38 64 ALA B C 1
ATOM 1284 O O . ALA B 1 64 ? -1.864 20.922 10.117 1 97.38 64 ALA B O 1
ATOM 1285 N N . ALA B 1 65 ? -1.979 22.281 11.875 1 96.56 65 ALA B N 1
ATOM 1286 C CA . ALA B 1 65 ? -1.459 23.422 11.125 1 96.56 65 ALA B CA 1
ATOM 1287 C C . ALA B 1 65 ? -0.079 23.125 10.555 1 96.56 65 ALA B C 1
ATOM 1289 O O . ALA B 1 65 ? 0.201 23.438 9.391 1 96.56 65 ALA B O 1
ATOM 1290 N N . LYS B 1 66 ? 0.76 22.578 11.312 1 96.88 66 LYS B N 1
ATOM 1291 C CA . LYS B 1 66 ? 2.102 22.219 10.867 1 96.88 66 LYS B CA 1
ATOM 1292 C C . LYS B 1 66 ? 2.047 21.281 9.656 1 96.88 66 LYS B C 1
ATOM 1294 O O . LYS B 1 66 ? 2.777 21.484 8.688 1 96.88 66 LYS B O 1
ATOM 1299 N N . LEU B 1 67 ? 1.181 20.344 9.734 1 97.38 67 LEU B N 1
ATOM 1300 C CA . LEU B 1 67 ? 1.049 19.359 8.656 1 97.38 67 LEU B CA 1
ATOM 1301 C C . LEU B 1 67 ? 0.477 20 7.398 1 97.38 67 LEU B C 1
ATOM 1303 O O . LEU B 1 67 ? 0.957 19.75 6.293 1 97.38 67 LEU B O 1
ATOM 1307 N N . TYR B 1 68 ? -0.545 20.812 7.551 1 96.81 68 TYR B N 1
ATOM 1308 C CA . TYR B 1 68 ? -1.101 21.531 6.402 1 96.81 68 TYR B CA 1
ATOM 1309 C C . TYR B 1 68 ? -0.046 22.406 5.742 1 96.81 68 TYR B C 1
ATOM 1311 O O . TYR B 1 68 ? 0.053 22.453 4.512 1 96.81 68 TYR B O 1
ATOM 1319 N N . ARG B 1 69 ? 0.714 23.094 6.496 1 95.75 69 ARG B N 1
ATOM 1320 C CA . ARG B 1 69 ? 1.775 23.938 5.957 1 95.75 69 ARG B CA 1
ATOM 1321 C C . ARG B 1 69 ? 2.818 23.109 5.219 1 95.75 69 ARG B C 1
ATOM 1323 O O . ARG B 1 69 ? 3.289 23.5 4.148 1 95.75 69 ARG B O 1
ATOM 1330 N N . LYS B 1 70 ? 3.201 22.047 5.863 1 96.31 70 LYS B N 1
ATOM 1331 C CA . LYS B 1 70 ? 4.141 21.156 5.203 1 96.31 70 LYS B CA 1
ATOM 1332 C C . LYS B 1 70 ? 3.588 20.656 3.869 1 96.31 70 LYS B C 1
ATOM 1334 O O . LYS B 1 70 ? 4.316 20.594 2.877 1 96.31 70 LYS B O 1
ATOM 1339 N N . ALA B 1 71 ? 2.326 20.266 3.883 1 97.19 71 ALA B N 1
ATOM 1340 C CA . ALA B 1 71 ? 1.689 19.812 2.645 1 97.19 71 ALA B CA 1
ATOM 1341 C C . ALA B 1 71 ? 1.761 20.906 1.575 1 97.19 71 ALA B C 1
ATOM 1343 O O . ALA B 1 71 ? 2.078 20.625 0.417 1 97.19 71 ALA B O 1
ATOM 1344 N N . ALA B 1 72 ? 1.516 22.094 1.937 1 94.81 72 ALA B N 1
ATOM 1345 C CA . ALA B 1 72 ? 1.562 23.219 1.011 1 94.81 72 ALA B CA 1
ATOM 1346 C C . ALA B 1 72 ? 2.965 23.406 0.438 1 94.81 72 ALA B C 1
ATOM 1348 O O . ALA B 1 72 ? 3.127 23.656 -0.758 1 94.81 72 ALA B O 1
ATOM 1349 N N . LYS B 1 73 ? 3.902 23.328 1.278 1 94.44 73 LYS B N 1
ATOM 1350 C CA . LYS B 1 73 ? 5.293 23.453 0.855 1 94.44 73 LYS B CA 1
ATOM 1351 C C . LYS B 1 73 ? 5.652 22.391 -0.174 1 94.44 73 LYS B C 1
ATOM 1353 O O . LYS B 1 73 ? 6.492 22.609 -1.046 1 94.44 73 LYS B O 1
ATOM 1358 N N . HIS B 1 74 ? 4.969 21.281 -0.053 1 95.69 74 HIS B N 1
ATOM 1359 C CA . HIS B 1 74 ? 5.246 20.188 -0.97 1 95.69 74 HIS B CA 1
ATOM 1360 C C . HIS B 1 74 ? 4.312 20.219 -2.174 1 95.69 74 HIS B C 1
ATOM 1362 O O . HIS B 1 74 ? 4.211 19.25 -2.92 1 95.69 74 HIS B O 1
ATOM 1368 N N . GLY B 1 75 ? 3.449 21.297 -2.311 1 91.38 75 GLY B N 1
ATOM 1369 C CA . GLY B 1 75 ? 2.709 21.547 -3.537 1 91.38 75 GLY B CA 1
ATOM 1370 C C . GLY B 1 75 ? 1.234 21.203 -3.424 1 91.38 75 GLY B C 1
ATOM 1371 O O . GLY B 1 75 ? 0.509 21.234 -4.422 1 91.38 75 GLY B O 1
ATOM 1372 N N . PHE B 1 76 ? 0.932 20.766 -2.287 1 93.5 76 PHE B N 1
ATOM 1373 C CA . PHE B 1 76 ? -0.49 20.516 -2.092 1 93.5 76 PHE B CA 1
ATOM 1374 C C . PHE B 1 76 ? -1.275 21.812 -2.072 1 93.5 76 PHE B C 1
ATOM 1376 O O . PHE B 1 76 ? -0.914 22.75 -1.359 1 93.5 76 PHE B O 1
ATOM 1383 N N . SER B 1 77 ? -2.322 21.828 -2.789 1 89.75 77 SER B N 1
ATOM 1384 C CA . SER B 1 77 ? -3.162 23.016 -2.814 1 89.75 77 SER B CA 1
ATOM 1385 C C . SER B 1 77 ? -4.086 23.078 -1.603 1 89.75 77 SER B C 1
ATOM 1387 O O . SER B 1 77 ? -4.91 22.188 -1.405 1 89.75 77 SER B O 1
ATOM 1389 N N . LEU B 1 78 ? -3.777 24.078 -0.795 1 83.25 78 LEU B N 1
ATOM 1390 C CA . LEU B 1 78 ? -4.602 24.266 0.393 1 83.25 78 LEU B CA 1
ATOM 1391 C C . LEU B 1 78 ? -5.82 25.125 0.079 1 83.25 78 LEU B C 1
ATOM 1393 O O . LEU B 1 78 ? -5.703 26.141 -0.605 1 83.25 78 LEU B O 1
ATOM 1397 N N . GLU B 1 79 ? -6.977 24.531 0.243 1 78.88 79 GLU B N 1
ATOM 1398 C CA . GLU B 1 79 ? -8.156 25.375 0.095 1 78.88 79 GLU B CA 1
ATOM 1399 C C . GLU B 1 79 ? -8.781 25.688 1.45 1 78.88 79 GLU B C 1
ATOM 1401 O O . GLU B 1 79 ? -8.93 24.812 2.293 1 78.88 79 GLU B O 1
ATOM 1406 N N . ASN B 1 80 ? -9.117 26.938 1.62 1 77.81 80 ASN B N 1
ATOM 1407 C CA . ASN B 1 80 ? -9.891 27.438 2.746 1 77.81 80 ASN B CA 1
ATOM 1408 C C . ASN B 1 80 ? -9.188 27.188 4.074 1 77.81 80 ASN B C 1
ATOM 1410 O O . ASN B 1 80 ? -9.836 26.922 5.09 1 77.81 80 ASN B O 1
ATOM 1414 N N . ASN B 1 81 ? -7.836 27.188 4.094 1 83.94 81 ASN B N 1
ATOM 1415 C CA . ASN B 1 81 ? -7.086 26.938 5.32 1 83.94 81 ASN B CA 1
ATOM 1416 C C . ASN B 1 81 ? -6.152 28.094 5.66 1 83.94 81 ASN B C 1
ATOM 1418 O O . ASN B 1 81 ? -5.012 27.891 6.07 1 83.94 81 ASN B O 1
ATOM 1422 N N . SER B 1 82 ? -6.703 29.344 5.594 1 88.69 82 SER B N 1
ATOM 1423 C CA . SER B 1 82 ? -5.879 30.516 5.883 1 88.69 82 SER B CA 1
ATOM 1424 C C . SER B 1 82 ? -5.449 30.547 7.344 1 88.69 82 SER B C 1
ATOM 1426 O O . SER B 1 82 ? -4.422 31.125 7.684 1 88.69 82 SER B O 1
ATOM 1428 N N . TRP B 1 83 ? -6.266 29.891 8.133 1 92.62 83 TRP B N 1
ATOM 1429 C CA . TRP B 1 83 ? -6.02 29.922 9.57 1 92.62 83 TRP B CA 1
ATOM 1430 C C . TRP B 1 83 ? -4.66 29.312 9.898 1 92.62 83 TRP B C 1
ATOM 1432 O O . TRP B 1 83 ? -4.059 29.641 10.922 1 92.62 83 TRP B O 1
ATOM 1442 N N . ILE B 1 84 ? -4.129 28.453 9.078 1 93.25 84 ILE B N 1
ATOM 1443 C CA . ILE B 1 84 ? -2.918 27.719 9.422 1 93.25 84 ILE B CA 1
ATOM 1444 C C . ILE B 1 84 ? -1.721 28.672 9.422 1 93.25 84 ILE B C 1
ATOM 1446 O O . ILE B 1 84 ? -0.654 28.344 9.938 1 93.25 84 ILE B O 1
ATOM 1450 N N . TRP B 1 85 ? -1.905 29.906 8.859 1 92.19 85 TRP B N 1
ATOM 1451 C CA . TRP B 1 85 ? -0.789 30.844 8.766 1 92.19 85 TRP B CA 1
ATOM 1452 C C . TRP B 1 85 ? -0.8 31.828 9.93 1 92.19 85 TRP B C 1
ATOM 1454 O O . TRP B 1 85 ? 0.043 32.719 10 1 92.19 85 TRP B O 1
ATOM 1464 N N . ASP B 1 86 ? -1.815 31.656 10.828 1 92.12 86 ASP B N 1
ATOM 1465 C CA . ASP B 1 86 ? -1.822 32.469 12.047 1 92.12 86 ASP B CA 1
ATOM 1466 C C . ASP B 1 86 ? -0.55 32.25 12.859 1 92.12 86 ASP B C 1
ATOM 1468 O O . ASP B 1 86 ? -0.081 31.109 12.992 1 92.12 86 ASP B O 1
ATOM 1472 N N . SER B 1 87 ? 0.057 33.281 13.43 1 91.88 87 SER B N 1
ATOM 1473 C CA . SER B 1 87 ? 1.333 33.281 14.141 1 91.88 87 SER B CA 1
ATOM 1474 C C . SER B 1 87 ? 1.269 32.375 15.359 1 91.88 87 SER B C 1
ATOM 1476 O O . SER B 1 87 ? 2.299 31.891 15.844 1 91.88 87 SER B O 1
ATOM 1478 N N . GLN B 1 88 ? 0.138 32.125 15.906 1 92.38 88 GLN B N 1
ATOM 1479 C CA . GLN B 1 88 ? 0.009 31.266 17.078 1 92.38 88 GLN B CA 1
ATOM 1480 C C . GLN B 1 88 ? 0.446 29.844 16.766 1 92.38 88 GLN B C 1
ATOM 1482 O O . GLN B 1 88 ? 0.748 29.062 17.672 1 92.38 88 GLN B O 1
ATOM 1487 N N . TYR B 1 89 ? 0.451 29.469 15.445 1 92.19 89 TYR B N 1
ATOM 1488 C CA . TYR B 1 89 ? 0.839 28.125 15.055 1 92.19 89 TYR B CA 1
ATOM 1489 C C . TYR B 1 89 ? 2.279 28.078 14.562 1 92.19 89 TYR B C 1
ATOM 1491 O O . TYR B 1 89 ? 2.725 27.078 13.992 1 92.19 89 TYR B O 1
ATOM 1499 N N . ASP B 1 90 ? 2.965 29.188 14.641 1 87.62 90 ASP B N 1
ATOM 1500 C CA . ASP B 1 90 ? 4.379 29.203 14.281 1 87.62 90 ASP B CA 1
ATOM 1501 C C . ASP B 1 90 ? 5.215 28.406 15.281 1 87.62 90 ASP B C 1
ATOM 1503 O O . ASP B 1 90 ? 4.914 28.406 16.484 1 87.62 90 ASP B O 1
ATOM 1507 N N . ASP B 1 91 ? 5.855 27.156 14.812 1 71.62 91 ASP B N 1
ATOM 1508 C CA . ASP B 1 91 ? 6.773 26.438 15.688 1 71.62 91 ASP B CA 1
ATOM 1509 C C . ASP B 1 91 ? 7.73 27.391 16.391 1 71.62 91 ASP B C 1
ATOM 1511 O O . ASP B 1 91 ? 8.141 28.406 15.812 1 71.62 91 ASP B O 1
ATOM 1515 N N . ASP B 1 92 ? 7.754 27.438 17.641 1 55.72 92 ASP B N 1
ATOM 1516 C CA . ASP B 1 92 ? 8.867 28.125 18.297 1 55.72 92 ASP B CA 1
ATOM 1517 C C . ASP B 1 92 ? 10.203 27.609 17.781 1 55.72 92 ASP B C 1
ATOM 1519 O O . ASP B 1 92 ? 10.711 26.594 18.25 1 55.72 92 ASP B O 1
ATOM 1523 N N . GLU B 1 93 ? 10.453 27.062 16.781 1 50.66 93 GLU B N 1
ATOM 1524 C CA . GLU B 1 93 ? 11.875 26.797 16.594 1 50.66 93 GLU B CA 1
ATOM 1525 C C . GLU B 1 93 ? 12.719 28.016 16.9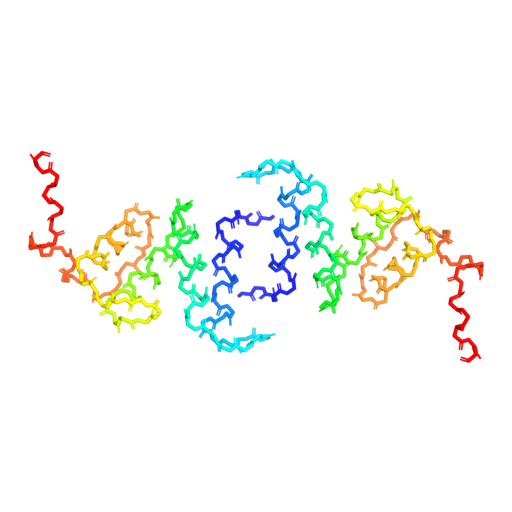22 1 50.66 93 GLU B C 1
ATOM 1527 O O . GLU B 1 93 ? 13.93 28.031 16.688 1 50.66 93 GLU B O 1
ATOM 1532 N N . SER B 1 94 ? 12.312 29.156 17.203 1 43.28 94 SER B N 1
ATOM 1533 C CA . SER B 1 94 ? 13.352 30.094 17.625 1 43.28 94 SER B CA 1
ATOM 1534 C C . SER B 1 94 ? 14.148 29.547 18.797 1 43.28 94 SER B C 1
ATOM 1536 O O . SER B 1 94 ? 15.156 30.125 19.203 1 43.28 94 SER B O 1
ATOM 1538 N N . GLU B 1 95 ? 13.594 28.594 19.641 1 36.03 95 GLU B N 1
ATOM 1539 C CA . GLU B 1 95 ? 14.625 28.344 20.641 1 36.03 95 GLU B CA 1
ATOM 1540 C C . GLU B 1 95 ? 15.672 27.359 20.125 1 36.03 95 GLU B C 1
ATOM 1542 O O . GLU B 1 95 ? 15.359 26.469 19.328 1 36.03 95 GLU B O 1
#

Organism: NCBI:txid747725

Solvent-accessible surface area (backbone atoms only — not comparable to full-atom values): 9743 Å² total; per-residue (Å²): 132,80,52,70,30,54,37,39,30,50,54,13,49,28,20,58,71,30,57,101,40,75,61,30,50,49,60,12,40,52,27,14,46,54,10,25,77,64,66,29,30,69,21,19,38,52,38,14,50,22,20,56,68,32,48,65,43,72,60,32,60,55,59,12,28,49,26,40,52,51,9,39,76,66,67,37,82,79,72,96,55,70,70,50,70,4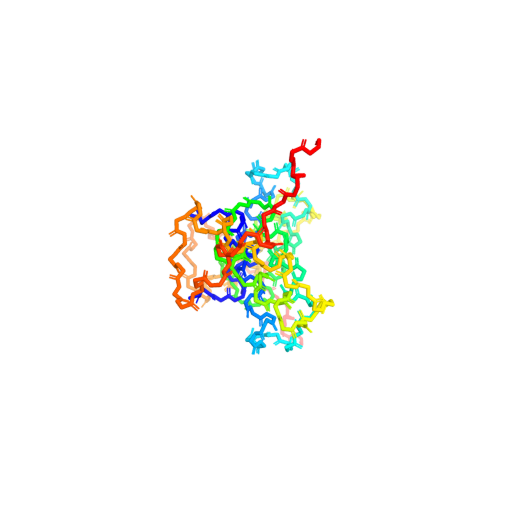2,72,90,50,54,73,73,64,83,111,131,80,52,69,30,54,38,38,28,51,55,12,49,28,21,57,72,30,56,101,41,75,61,30,50,50,59,12,40,52,27,15,46,55,9,26,77,65,67,28,28,69,22,20,38,52,38,13,50,22,19,56,68,32,49,62,43,72,61,32,60,56,60,12,30,50,27,40,51,51,9,39,76,65,66,38,82,78,73,95,57,70,70,48,73,42,70,88,52,53,76,73,64,84,111

InterPro domains:
  IPR006597 Sel1-like repeat [PF08238] (8-40)
  IPR006597 Sel1-like repeat [PF08238] (41-75)
  IPR006597 Sel1-like repeat [SM00671] (5-40)
  IPR006597 Sel1-like repeat [SM00671] (41-76)
  IPR011990 Tetratricopeptide-like helical domain superfamily [G3DSA:1.25.40.10] (3-90)
  IPR052945 Mitotic Progression Regulator [PTHR43628] (3-92)

Sequence (190 aa):
IDSLACSIYELGEFFWHGWEVPKSVAMATWYFELASNMGNPNAMNDLGFCFRYGHGVTKDDQQAAKLYRKAAKHGFSLENNSWIWDSQYDDDESEIDSLACSIYELGEFFWHGWEVPKSVAMATWYFELASNMGNPNAMNDLGFCFRYGHGVTKDDQQAAKLYRKAAKHGFSLENNSWIWDSQYDDDESE

Foldseek 3Di:
DDDPLVVLLVVLVCLCVVPVHRNDQLSSLVSLVVSVVVQDLVSLQVNLVCLCVVGNHDNDNLSSLVSNVSSVVSPDDDPPPPVSPPCVSPPPVVD/DDDPLVVLLVVLVCLCVVPVHRNDQLSSLVSLVVSVVVQDLVSLQVNLVCLCVVGNHDNDNLSSLVSNVSSVVSPDDDDPPPVSPPCVSPPVPVD